Protein AF-A0A2G9S1J7-F1 (afdb_monomer)

pLDDT: mean 82.59, std 14.89, range [35.78, 96.38]

InterPro domains:
  IPR028422 GREB1 [PTHR15720] (2-274)
  IPR046927 GREB1-like, C-terminal domain [PF20267] (166-275)
  IPR049100 TET-Associated Glycosyltransferase [PF20691] (6-147)

Mean predicted aligned error: 9.75 Å

Organism: Aquarana catesbeiana (NCBI:txid8400)

Solvent-accessible surface area (backbone atoms only — not comparable to full-atom values): 16751 Å² total; per-residue (Å²): 142,82,87,75,88,71,59,71,92,77,54,80,55,65,46,82,48,64,48,89,46,60,75,47,36,31,38,54,48,81,94,77,84,91,90,78,95,76,78,87,84,78,65,52,61,43,83,47,55,69,67,60,54,50,55,58,57,68,68,37,84,69,51,87,70,35,31,33,35,24,39,38,74,63,57,80,64,56,80,78,45,72,68,95,46,64,58,44,80,46,87,53,57,70,35,35,41,36,20,56,75,75,38,70,87,57,72,76,64,89,81,52,86,67,64,50,63,56,48,40,44,50,52,37,40,24,65,60,43,44,41,39,24,35,49,38,33,28,38,42,66,59,90,68,93,74,58,72,95,73,60,75,71,80,39,68,67,76,91,79,75,98,64,98,61,85,84,55,58,76,71,47,54,78,63,94,84,54,94,66,77,60,53,62,59,60,69,63,56,27,46,33,55,26,28,44,72,42,33,56,76,71,36,56,65,10,42,80,23,85,65,20,20,28,37,22,40,56,32,82,75,57,41,45,93,51,48,28,73,42,70,38,61,56,53,93,75,41,49,60,74,88,61,82,93,47,39,24,36,25,41,39,63,49,91,50,61,91,60,69,41,73,77,61,57,68,76,58,49,66,47,88,90,45,49,76,80

Secondary structure (DSSP, 8-state):
---S---GGGS--EEEEE-TTEEEEEEE----S------S---SEEEE-HHHHHHHHHTSTTGGG-SEEEEEEP-GGGTTS--SSSEE-----SEEEEETTTTTT----TT--S-HHHHHHHHHHHTT--EEEEEEEEEEE---SSSGGG-----BSS-S----SPPPGGGS---TT-S---BSS-HHHHHHHHHHHHHHHH-GGGBT-TTSPEEEES------SSB-EEEE--STT--PPP-TT--EEEEEESS--TT--HHHHTTS-EEEEEEE-

Foldseek 3Di:
DCPPPDDPVNDQQKDKDADPQFDWKWFADDPDDDDDDDDDDDQSIDTDDPVVVVVVLVPDPPSLQAQKEAEAADDPVCSVDPDPDQKDFDQHPRIITGRCVLCVVQDFDPLDPPPSSVLSSQSCVQLVGTYMYGHRMHIYGDDDPADDPPPPDWDFPDDDDDDPDDDDLVLLDDDPPDPDPGTPDRNLVSVLSSLLPCVCVQQVVQFQDPQAAEEEESDDRNNHDGGHYAYDYLDPSTDGDDCPNHEYQEYDDDPHDPSPDPVVVVVHHYDPPHYYD

Radius of gyration: 22.44 Å; Cα contacts (8 Å, |Δi|>4): 420; cha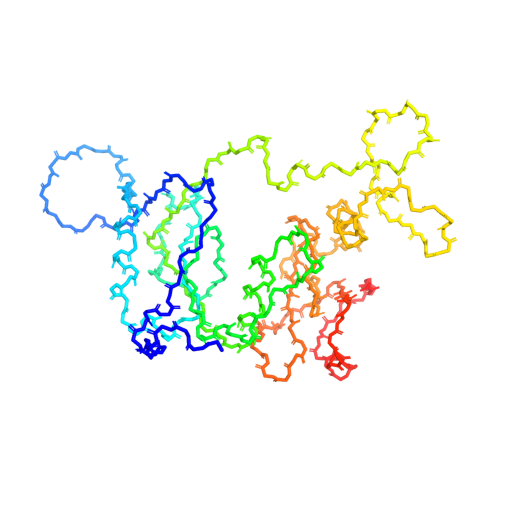ins: 1; bounding box: 65×56×59 Å

Nearest PDB structures (foldseek):
  6e4q-assembly3_C  TM=6.065E-01  e=1.666E-01  Drosophila melanogaster
  8v9q-assembly1_A  TM=6.169E-01  e=2.284E-01  Mus musculus
  6egs-assembly1_A  TM=5.632E-01  e=4.292E-01  Homo sapiens
  6nqt-assembly3_E-2  TM=5.603E-01  e=9.744E-01  Homo sapiens
  2z87-assembly3_B  TM=3.001E-01  e=4.029E-01  Escherichia coli

Structure (mmCIF, N/CA/C/O backbone):
data_AF-A0A2G9S1J7-F1
#
_entry.id   AF-A0A2G9S1J7-F1
#
loop_
_atom_site.group_PDB
_atom_site.id
_atom_site.type_symbol
_atom_site.label_atom_id
_atom_site.label_alt_id
_atom_site.label_comp_id
_atom_site.label_asym_id
_atom_site.label_entity_id
_atom_site.label_seq_id
_atom_site.pdbx_PDB_ins_code
_atom_site.Cartn_x
_atom_site.Cartn_y
_atom_site.Cartn_z
_atom_site.occupancy
_atom_site.B_iso_or_equiv
_atom_site.auth_seq_id
_atom_site.auth_comp_id
_atom_site.auth_asym_id
_atom_site.auth_atom_id
_atom_site.pdbx_PDB_model_num
ATOM 1 N N . MET A 1 1 ? 6.171 -22.870 22.277 1.00 40.09 1 MET A N 1
ATOM 2 C CA . MET A 1 1 ? 6.098 -21.487 22.793 1.00 40.09 1 MET A CA 1
ATOM 3 C C . MET A 1 1 ? 4.674 -21.239 23.296 1.00 40.09 1 MET A C 1
ATOM 5 O O . MET A 1 1 ? 3.904 -20.510 22.689 1.00 40.09 1 MET A O 1
ATOM 9 N N . GLU A 1 2 ? 4.314 -21.935 24.375 1.00 41.69 2 GLU A N 1
ATOM 10 C CA . GLU A 1 2 ? 3.124 -21.704 25.205 1.00 41.69 2 GLU A CA 1
ATOM 11 C C . GLU A 1 2 ? 3.676 -21.423 26.605 1.00 41.69 2 GLU A C 1
ATOM 13 O O . GLU A 1 2 ? 3.764 -22.323 27.428 1.00 41.69 2 GLU A O 1
ATOM 18 N N . GLU A 1 3 ? 4.189 -20.216 26.842 1.00 49.25 3 GLU A N 1
ATOM 19 C CA . GLU A 1 3 ? 4.976 -19.945 28.058 1.00 49.25 3 GLU A CA 1
ATOM 20 C C . GLU A 1 3 ? 4.274 -19.073 29.105 1.00 49.25 3 GLU A C 1
ATOM 22 O O . GLU A 1 3 ? 4.908 -18.640 30.056 1.00 49.25 3 GLU A O 1
ATOM 27 N N . MET A 1 4 ? 2.956 -18.855 29.012 1.00 51.28 4 MET A N 1
ATOM 28 C CA . MET A 1 4 ? 2.231 -18.090 30.048 1.00 51.28 4 MET A CA 1
ATOM 29 C C . MET A 1 4 ? 0.850 -18.628 30.452 1.00 51.28 4 MET A C 1
ATOM 31 O O . MET A 1 4 ? 0.159 -17.970 31.220 1.00 51.28 4 MET A O 1
ATOM 35 N N . GLY A 1 5 ? 0.396 -19.793 29.975 1.00 55.59 5 GLY A N 1
ATOM 36 C CA . GLY A 1 5 ? -0.911 -20.351 30.382 1.00 55.59 5 GLY A CA 1
ATOM 37 C C . GLY A 1 5 ? -2.144 -19.496 30.016 1.00 55.59 5 GLY A C 1
ATOM 38 O O . GLY A 1 5 ? -3.275 -19.881 30.307 1.00 55.59 5 GLY A O 1
ATOM 39 N N . ILE A 1 6 ? -1.951 -18.356 29.346 1.00 56.88 6 ILE A N 1
ATOM 40 C CA . ILE A 1 6 ? -3.017 -17.515 28.808 1.00 56.88 6 ILE A CA 1
ATOM 41 C C . ILE A 1 6 ? -3.458 -18.136 27.484 1.00 56.88 6 ILE A C 1
ATOM 43 O O . ILE A 1 6 ? -2.700 -18.166 26.512 1.00 56.88 6 ILE A O 1
ATOM 47 N N . LYS A 1 7 ? -4.699 -18.629 27.424 1.00 57.59 7 LYS A N 1
ATOM 48 C CA . LYS A 1 7 ? -5.295 -19.054 26.153 1.00 57.59 7 LYS A CA 1
ATOM 49 C C . LYS A 1 7 ? -5.355 -17.836 25.226 1.00 57.59 7 LYS A C 1
ATOM 51 O O . LYS A 1 7 ? -5.891 -16.808 25.628 1.00 57.59 7 LYS A O 1
ATOM 56 N N . ARG A 1 8 ? -4.855 -17.944 23.987 1.00 57.09 8 ARG A N 1
ATOM 57 C CA . ARG A 1 8 ? -4.833 -16.833 23.002 1.00 57.09 8 ARG A CA 1
ATOM 58 C C . ARG A 1 8 ? -6.184 -16.125 22.845 1.00 57.09 8 ARG A C 1
ATOM 60 O O . ARG A 1 8 ? -6.226 -14.910 22.754 1.00 57.09 8 ARG A O 1
ATOM 67 N N . GLN A 1 9 ? -7.278 -16.875 22.948 1.00 59.12 9 GLN A N 1
ATOM 68 C CA . GLN A 1 9 ? -8.657 -16.370 22.932 1.00 59.12 9 GLN A CA 1
ATOM 69 C C . GLN A 1 9 ? -9.030 -15.394 24.073 1.00 59.12 9 GLN A C 1
ATOM 71 O O . GLN A 1 9 ? -10.126 -14.844 24.061 1.00 59.12 9 GLN A O 1
ATOM 76 N N . CYS A 1 10 ? -8.165 -15.201 25.073 1.00 65.38 10 CYS A N 1
ATOM 77 C CA . CYS A 1 10 ? -8.364 -14.261 26.180 1.00 65.38 10 CYS A CA 1
ATOM 78 C C . CYS A 1 10 ? -7.611 -12.933 25.991 1.00 65.38 10 CYS A C 1
ATOM 80 O O . CYS A 1 10 ? -7.799 -12.024 26.796 1.00 65.38 10 CYS A O 1
ATOM 82 N N . VAL A 1 11 ? -6.760 -12.814 24.967 1.00 79.25 11 VAL A N 1
ATOM 83 C CA . VAL A 1 11 ? -6.015 -11.585 24.662 1.00 79.25 11 VAL A CA 1
ATOM 84 C C . VAL A 1 11 ? -6.709 -10.870 23.512 1.00 79.25 11 VAL A C 1
ATOM 86 O O . VAL A 1 11 ? -7.061 -11.482 22.508 1.00 79.25 11 VAL A O 1
ATOM 89 N N . TRP A 1 12 ? -6.924 -9.566 23.661 1.00 86.38 12 TRP A N 1
ATOM 90 C CA . TRP A 1 12 ? -7.496 -8.754 22.595 1.00 86.38 12 TRP A CA 1
ATOM 91 C C . TRP A 1 12 ? -6.521 -8.711 21.400 1.00 86.38 12 TRP A C 1
ATOM 93 O O . TRP A 1 12 ? -5.367 -8.330 21.595 1.00 86.38 12 TRP A O 1
ATOM 103 N N . PRO A 1 13 ? -6.932 -9.101 20.176 1.00 91.00 13 PRO A N 1
ATOM 104 C CA . PRO A 1 13 ? -5.999 -9.355 19.073 1.00 91.00 13 PRO A CA 1
ATOM 105 C C . PRO A 1 13 ? -5.583 -8.087 18.315 1.00 91.00 13 PRO A C 1
ATOM 107 O O . PRO A 1 13 ? -5.005 -8.168 17.232 1.00 91.00 13 PRO A O 1
ATOM 110 N N . LEU A 1 14 ? -5.924 -6.908 18.835 1.00 94.12 14 LEU A N 1
ATOM 111 C CA . LEU A 1 14 ? -5.678 -5.635 18.174 1.00 94.12 14 LEU A CA 1
ATOM 112 C C . LEU A 1 14 ? -4.455 -4.953 18.777 1.00 94.12 14 LEU A C 1
ATOM 114 O O . LEU A 1 14 ? -4.398 -4.701 19.979 1.00 94.12 14 LEU A O 1
ATOM 118 N N . ILE A 1 15 ? -3.501 -4.613 17.917 1.00 94.75 15 ILE A N 1
ATOM 119 C CA . ILE A 1 15 ? -2.349 -3.781 18.263 1.00 94.75 15 ILE A CA 1
ATOM 120 C C . ILE A 1 15 ? -2.444 -2.450 17.529 1.00 94.75 15 ILE A C 1
ATOM 122 O O . ILE A 1 15 ? -2.940 -2.388 16.406 1.00 94.75 15 ILE A O 1
ATOM 126 N N . VAL A 1 16 ? -1.969 -1.377 18.155 1.00 94.44 16 VAL A N 1
ATOM 127 C CA . VAL A 1 16 ? -1.898 -0.057 17.520 1.00 94.44 16 VAL A CA 1
ATOM 128 C C . VAL A 1 16 ? -0.466 0.185 17.072 1.00 94.44 16 VAL A C 1
ATOM 130 O O . VAL A 1 16 ? 0.456 0.166 17.882 1.00 94.44 16 VAL A O 1
ATOM 133 N N . ILE A 1 17 ? -0.303 0.422 15.777 1.00 93.25 17 ILE A N 1
ATOM 134 C CA . ILE A 1 17 ? 0.941 0.799 15.120 1.00 93.25 17 ILE A CA 1
ATOM 135 C C . ILE A 1 17 ? 0.762 2.234 14.639 1.00 93.25 17 ILE A C 1
ATOM 137 O O . ILE A 1 17 ? -0.228 2.567 13.984 1.00 93.25 17 ILE A O 1
ATOM 141 N N . MET A 1 18 ? 1.701 3.100 14.994 1.00 91.88 18 MET A N 1
ATOM 142 C CA . MET A 1 18 ? 1.622 4.515 14.676 1.00 91.88 18 MET A CA 1
ATOM 143 C C . MET A 1 18 ? 3.011 5.071 14.404 1.00 91.88 18 MET A C 1
ATOM 145 O O . MET A 1 18 ? 3.962 4.745 15.111 1.00 91.88 18 MET A O 1
ATOM 149 N N . ASP A 1 19 ? 3.097 5.931 13.399 1.00 88.81 19 ASP A N 1
ATOM 150 C CA . ASP A 1 19 ? 4.296 6.695 13.089 1.00 88.81 19 ASP A CA 1
ATOM 151 C C . ASP A 1 19 ? 4.587 7.710 14.209 1.00 88.81 19 ASP A C 1
ATOM 153 O O . ASP A 1 19 ? 3.695 8.399 14.714 1.00 88.81 19 ASP A O 1
ATOM 157 N N . ASP A 1 20 ? 5.850 7.811 14.609 1.00 87.81 20 ASP A N 1
ATOM 158 C CA . ASP A 1 20 ? 6.310 8.655 15.715 1.00 87.81 20 ASP A CA 1
ATOM 159 C C . ASP A 1 20 ? 6.118 10.157 15.458 1.00 87.81 20 ASP A C 1
ATOM 161 O O . ASP A 1 20 ? 6.081 10.964 16.391 1.00 87.81 20 ASP A O 1
ATOM 165 N N . SER A 1 21 ? 5.939 10.553 14.199 1.00 89.50 21 SER A N 1
ATOM 166 C CA . SER A 1 21 ? 5.651 11.932 13.827 1.00 89.50 21 SER A CA 1
ATOM 167 C C . SER A 1 21 ? 4.166 12.295 13.912 1.00 89.50 21 SER A C 1
ATOM 169 O O . SER A 1 21 ? 3.830 13.461 13.700 1.00 89.50 21 SER A O 1
ATOM 171 N N . CYS A 1 22 ? 3.259 11.367 14.235 1.00 92.44 22 CYS A N 1
ATOM 172 C CA . CYS A 1 22 ? 1.854 11.678 14.518 1.00 92.44 22 CYS A CA 1
ATOM 173 C C . CYS A 1 22 ? 1.722 12.487 15.822 1.00 92.44 22 CYS A C 1
ATOM 175 O O . CYS A 1 22 ? 2.046 11.999 16.900 1.00 92.44 22 CYS A O 1
ATOM 177 N N . VAL A 1 23 ? 1.220 13.725 15.734 1.00 93.56 23 VAL A N 1
ATOM 178 C CA . VAL A 1 23 ? 1.245 14.681 16.865 1.00 93.56 23 VAL A CA 1
ATOM 179 C C . VAL A 1 23 ? -0.107 15.273 17.254 1.00 93.56 23 VAL A C 1
ATOM 181 O O . VAL A 1 23 ? -0.239 15.786 18.362 1.00 93.56 23 VAL A O 1
ATOM 184 N N . LEU A 1 24 ? -1.107 15.245 16.372 1.00 94.62 24 LEU A N 1
ATOM 185 C CA . LEU A 1 24 ? -2.412 15.856 16.638 1.00 94.62 24 LEU A CA 1
ATOM 186 C C . LEU A 1 24 ? -3.531 15.032 16.012 1.00 94.62 24 LEU A C 1
ATOM 188 O O . LEU A 1 24 ? -3.387 14.555 14.887 1.00 94.62 24 LEU A O 1
ATOM 192 N N . TRP A 1 25 ? -4.660 14.928 16.709 1.00 95.62 25 TRP A N 1
ATOM 193 C CA . TRP A 1 25 ? -5.864 14.261 16.231 1.00 95.62 25 TRP A CA 1
ATOM 194 C C . TRP A 1 25 ? -7.029 15.230 16.248 1.00 95.62 25 TRP A C 1
ATOM 196 O O . TRP A 1 25 ? -7.191 16.022 17.171 1.00 95.62 25 TRP A O 1
ATOM 206 N N . ASN A 1 26 ? -7.858 15.129 15.223 1.00 93.88 26 ASN A N 1
ATOM 207 C CA . ASN A 1 26 ? -9.037 15.948 15.044 1.00 93.88 26 ASN A CA 1
ATOM 208 C C . ASN A 1 26 ? -10.254 15.062 14.849 1.00 93.88 26 ASN A C 1
ATOM 210 O O . ASN A 1 26 ? -10.165 14.054 14.148 1.00 93.88 26 ASN A O 1
ATOM 214 N N . VAL A 1 27 ? -11.386 15.477 15.403 1.00 92.12 27 VAL A N 1
ATOM 215 C CA . VAL A 1 27 ? -12.705 14.963 15.044 1.00 92.12 27 VAL A CA 1
ATOM 216 C C . VAL A 1 27 ? -13.415 15.973 14.148 1.00 92.12 27 VAL A C 1
ATOM 218 O O . VAL A 1 27 ? -13.378 17.176 14.397 1.00 92.12 27 VAL A O 1
ATOM 221 N N . HIS A 1 28 ? -14.057 15.472 13.103 1.00 88.25 28 HIS A N 1
ATOM 222 C CA . HIS A 1 28 ? -14.852 16.222 12.141 1.00 88.25 28 HIS A CA 1
ATOM 223 C C . HIS A 1 28 ? -16.321 15.960 12.458 1.00 88.25 28 HIS A C 1
ATOM 225 O O . HIS A 1 28 ? -16.792 14.828 12.334 1.00 88.25 28 HIS A O 1
ATOM 231 N N . GLY A 1 29 ? -17.043 16.986 12.892 1.00 73.75 29 GLY A N 1
ATOM 232 C CA . GLY A 1 29 ? -18.456 16.902 13.242 1.00 73.75 29 GLY A CA 1
ATOM 233 C C . GLY A 1 29 ? -19.278 17.958 12.517 1.00 73.75 29 GLY A C 1
ATOM 234 O O . GLY A 1 29 ? -18.808 19.063 12.254 1.00 73.75 29 GLY A O 1
ATOM 235 N N . LYS A 1 30 ? -20.544 17.638 12.236 1.00 57.81 30 LYS A N 1
ATOM 236 C CA . LYS A 1 30 ? -21.547 18.683 12.020 1.00 57.81 30 LYS A CA 1
ATOM 237 C C . LYS A 1 30 ? -21.869 19.289 13.382 1.00 57.81 30 LYS A C 1
ATOM 239 O O . LYS A 1 30 ? -22.073 18.550 14.343 1.00 57.81 30 LYS A O 1
ATOM 244 N N . ALA A 1 31 ? -21.903 20.615 13.469 1.00 46.62 31 ALA A N 1
ATOM 245 C CA . ALA A 1 31 ? -22.478 21.299 14.616 1.00 46.62 31 ALA A CA 1
ATOM 246 C C . ALA A 1 31 ? -23.982 20.983 14.655 1.00 46.62 31 ALA A C 1
ATOM 248 O O . ALA A 1 31 ? -24.782 21.660 14.021 1.00 46.62 31 ALA A O 1
ATOM 249 N N . THR A 1 32 ? -24.356 19.904 15.332 1.00 40.78 32 THR A N 1
ATOM 250 C CA . THR A 1 32 ? -25.750 19.592 15.647 1.00 40.78 32 THR A CA 1
ATOM 251 C C . THR A 1 32 ? -25.865 19.393 17.152 1.00 40.78 32 THR A C 1
ATOM 253 O O . THR A 1 32 ? -25.449 18.370 17.689 1.00 40.78 32 THR A O 1
ATOM 256 N N . ASP A 1 33 ? -26.423 20.450 17.744 1.00 39.97 33 ASP A N 1
ATOM 257 C CA . ASP A 1 33 ? -27.154 20.595 19.002 1.00 39.97 33 ASP A CA 1
ATOM 258 C C . ASP A 1 33 ? -26.452 20.907 20.342 1.00 39.97 33 ASP A C 1
ATOM 260 O O . ASP A 1 33 ? -25.920 20.053 21.042 1.00 39.97 33 ASP A O 1
ATOM 264 N N . GLN A 1 34 ? -26.633 22.196 20.691 1.00 45.28 34 GLN A N 1
ATOM 265 C CA . GLN A 1 34 ? -27.078 22.763 21.973 1.00 45.28 34 GLN A CA 1
ATOM 266 C C . GLN A 1 34 ? -26.082 22.819 23.142 1.00 45.28 34 GLN A C 1
ATOM 268 O O . GLN A 1 34 ? -26.039 21.915 23.963 1.00 45.28 34 GLN A O 1
ATOM 273 N N . SER A 1 35 ? -25.376 23.962 23.257 1.00 38.12 35 SER A N 1
ATOM 274 C CA . SER A 1 35 ? -25.341 24.837 24.459 1.00 38.12 35 SER A CA 1
ATOM 275 C C . SER A 1 35 ? -24.080 25.727 24.561 1.00 38.12 35 SER A C 1
ATOM 277 O O . SER A 1 35 ? -23.403 25.733 25.589 1.00 38.12 35 SER A O 1
ATOM 279 N N . SER A 1 36 ? -23.737 26.517 23.539 1.00 36.25 36 SER A N 1
ATOM 280 C CA . SER A 1 36 ? -22.810 27.646 23.742 1.00 36.25 36 SER A CA 1
ATOM 281 C C . SER A 1 36 ? -22.993 28.742 22.684 1.00 36.25 36 SER A C 1
ATOM 283 O O . SER A 1 36 ? -23.024 28.430 21.493 1.00 36.25 36 SER A O 1
ATOM 285 N N . PRO A 1 37 ? -23.109 30.027 23.075 1.00 41.44 37 PRO A N 1
ATOM 286 C CA . PRO A 1 37 ? -23.135 31.132 22.131 1.00 41.44 37 PRO A CA 1
ATOM 287 C C . PRO A 1 37 ? -21.707 31.649 21.941 1.00 41.44 37 PRO A C 1
ATOM 289 O O . PRO A 1 37 ? -21.239 32.438 22.752 1.00 41.44 37 PRO A O 1
ATOM 292 N N . PHE A 1 38 ? -20.999 31.217 20.896 1.00 37.59 38 PHE A N 1
ATOM 293 C CA . PHE A 1 38 ? -19.759 31.887 20.489 1.00 37.59 38 PHE A CA 1
ATOM 294 C C . PHE A 1 38 ? -19.634 31.982 18.962 1.00 37.59 38 PHE A C 1
ATOM 296 O O . PHE A 1 38 ? -19.600 30.987 18.248 1.00 37.59 38 PHE A O 1
ATOM 303 N N . THR A 1 39 ? -19.660 33.244 18.532 1.00 35.78 39 THR A N 1
ATOM 304 C CA . THR A 1 39 ? -19.044 33.915 17.376 1.00 35.78 39 THR A CA 1
ATOM 305 C C . THR A 1 39 ? -18.366 33.081 16.279 1.00 35.78 39 THR A C 1
ATOM 307 O O . THR A 1 39 ? -17.432 32.333 16.534 1.00 35.78 39 THR A O 1
ATOM 310 N N . GLU A 1 40 ? -18.837 33.346 15.056 1.00 43.25 40 GLU A N 1
ATOM 311 C CA . GLU A 1 40 ? -18.246 33.247 13.710 1.00 43.25 40 GLU A CA 1
ATOM 312 C C . GLU A 1 40 ? -16.882 32.543 13.514 1.00 43.25 40 GLU A C 1
ATOM 314 O O . GLU A 1 40 ? -15.886 32.865 14.150 1.00 43.25 40 GLU A O 1
ATOM 319 N N . THR A 1 41 ? -16.838 31.680 12.482 1.00 42.78 41 THR A N 1
ATOM 320 C CA . THR A 1 41 ? -15.684 30.975 11.861 1.00 42.78 41 THR A CA 1
ATOM 321 C C . THR A 1 41 ? -15.173 29.662 12.465 1.00 42.78 41 THR A C 1
ATOM 323 O O . THR A 1 41 ? -14.072 29.233 12.130 1.00 42.78 41 THR A O 1
ATOM 326 N N . ASP A 1 42 ? -15.968 28.933 13.251 1.00 49.06 42 ASP A N 1
ATOM 327 C CA . ASP A 1 42 ? -15.503 27.636 13.760 1.00 49.06 42 ASP A CA 1
ATOM 328 C C . ASP A 1 42 ? -15.686 26.524 12.709 1.00 49.06 42 ASP A C 1
ATOM 330 O O . ASP A 1 42 ? -16.779 25.991 12.489 1.00 49.06 42 ASP A O 1
ATOM 334 N N . SER A 1 43 ? -14.605 26.191 11.996 1.00 58.53 43 SER A N 1
ATOM 335 C CA . SER A 1 43 ? -14.512 24.943 11.234 1.00 58.53 43 SER A CA 1
ATOM 336 C C . SER A 1 43 ? -14.990 23.796 12.128 1.00 58.53 43 SER A C 1
ATOM 338 O O . SER A 1 43 ? -14.546 23.718 13.267 1.00 58.53 43 SER A O 1
ATOM 340 N N . GLY A 1 44 ? -15.867 22.899 11.658 1.00 73.94 44 GLY A N 1
ATOM 341 C CA . GLY A 1 44 ? -16.398 21.764 12.447 1.00 73.94 44 GLY A CA 1
ATOM 342 C C . GLY A 1 44 ? -15.361 20.685 12.806 1.00 73.94 44 GLY A C 1
ATOM 343 O O . GLY A 1 44 ? -15.679 19.499 12.863 1.00 73.94 44 GLY A O 1
ATOM 344 N N . ILE A 1 45 ? -14.111 21.092 12.997 1.00 84.50 45 ILE A N 1
ATOM 345 C CA . ILE A 1 45 ? -12.921 20.314 13.282 1.00 84.50 45 ILE A CA 1
ATOM 346 C C . ILE A 1 45 ? -12.515 20.656 14.710 1.00 84.50 45 ILE A C 1
ATOM 348 O O . ILE A 1 45 ? -12.188 21.800 15.011 1.00 84.50 45 ILE A O 1
ATOM 352 N N . LYS A 1 46 ? -12.529 19.663 15.596 1.00 90.31 46 LYS A N 1
ATOM 353 C CA . LYS A 1 46 ? -12.125 19.833 16.995 1.00 90.31 46 LYS A CA 1
ATOM 354 C C . LYS A 1 46 ? -10.910 18.973 17.297 1.00 90.31 46 LYS A C 1
ATOM 356 O O . LYS A 1 46 ? -10.915 17.779 16.997 1.00 90.31 46 LYS A O 1
ATOM 361 N N . ASN A 1 47 ? -9.908 19.561 17.943 1.00 93.88 47 ASN A N 1
ATOM 362 C CA . ASN A 1 47 ? -8.767 18.816 18.466 1.00 93.88 47 ASN A CA 1
ATOM 363 C C . ASN A 1 47 ? -9.245 17.827 19.542 1.00 93.88 47 ASN A C 1
ATOM 365 O O . ASN A 1 47 ? -9.993 18.198 20.447 1.00 93.88 47 ASN A O 1
ATOM 369 N N . VAL A 1 48 ? -8.795 16.577 19.462 1.00 95.56 48 VAL A N 1
ATOM 370 C CA . VAL A 1 48 ? -9.108 15.505 20.418 1.00 95.56 48 VAL A CA 1
ATOM 371 C C . VAL A 1 48 ? -7.840 14.761 20.822 1.00 95.56 48 VAL A C 1
ATOM 373 O O . VAL A 1 48 ? -6.824 14.796 20.130 1.00 95.56 48 VAL A O 1
ATOM 376 N N . SER A 1 49 ? -7.886 14.070 21.960 1.00 96.19 49 SER A N 1
ATOM 377 C CA . SER A 1 49 ? -6.771 13.231 22.400 1.00 96.19 49 SER A CA 1
ATOM 378 C C . SER A 1 49 ? -6.732 11.906 21.636 1.00 96.19 49 SER A C 1
ATOM 380 O O . SER A 1 49 ? -7.768 11.384 21.221 1.00 96.19 49 SER A O 1
ATOM 382 N N . LEU A 1 50 ? -5.545 11.299 21.535 1.00 95.56 50 LEU A N 1
ATOM 383 C CA . LEU A 1 50 ? -5.402 9.933 21.024 1.00 95.56 50 LEU A CA 1
ATOM 384 C C . LEU A 1 50 ? -6.272 8.937 21.812 1.00 95.56 50 LEU A C 1
ATOM 386 O O . LEU A 1 50 ? -6.899 8.062 21.223 1.00 95.56 50 LEU A O 1
ATOM 390 N N . LYS A 1 51 ? -6.380 9.112 23.137 1.00 96.38 51 LYS A N 1
ATOM 391 C CA . LYS A 1 51 ? -7.262 8.297 23.986 1.00 96.38 51 LYS A CA 1
ATOM 392 C C . LYS A 1 51 ? -8.710 8.328 23.491 1.00 96.38 51 LYS A C 1
ATOM 394 O O . LYS A 1 51 ? -9.326 7.275 23.385 1.00 96.38 51 LYS A O 1
ATOM 399 N N . TYR A 1 52 ? -9.234 9.510 23.167 1.00 95.81 52 TYR A N 1
ATOM 400 C CA . TYR A 1 52 ? -10.599 9.655 22.659 1.00 95.81 52 TYR A CA 1
ATOM 401 C C . TYR A 1 52 ? -10.795 8.910 21.331 1.00 95.81 52 TYR A C 1
ATOM 403 O O . TYR A 1 52 ? -11.789 8.206 21.156 1.00 95.81 52 TYR A O 1
ATOM 411 N N . VAL A 1 53 ? -9.824 9.013 20.418 1.00 95.62 53 VAL A N 1
ATOM 412 C CA . VAL A 1 53 ? -9.843 8.287 19.137 1.00 95.62 53 VAL A CA 1
ATOM 413 C C . VAL A 1 53 ? -9.852 6.774 19.367 1.00 95.62 53 VAL A C 1
ATOM 415 O O . VAL A 1 53 ? -10.698 6.079 18.808 1.00 95.62 53 VAL A O 1
ATOM 418 N N . LEU A 1 54 ? -8.959 6.267 20.221 1.00 95.75 54 LEU A N 1
ATOM 419 C CA . LEU A 1 54 ? -8.853 4.837 20.519 1.00 95.75 54 LEU A CA 1
ATOM 420 C C . LEU A 1 54 ? -10.122 4.284 21.168 1.00 95.75 54 LEU A C 1
ATOM 422 O O . LEU A 1 54 ? -10.608 3.251 20.726 1.00 95.75 54 LEU A O 1
ATOM 426 N N . GLN A 1 55 ? -10.701 4.998 22.137 1.00 95.12 55 GLN A N 1
ATOM 427 C CA . GLN A 1 55 ? -11.966 4.604 22.768 1.00 95.12 55 GLN A CA 1
ATOM 428 C C . GLN A 1 55 ? -13.113 4.539 21.754 1.00 95.12 55 GLN A C 1
ATOM 430 O O . GLN A 1 55 ? -13.939 3.630 21.804 1.00 95.12 55 GLN A O 1
ATOM 435 N N . HIS A 1 56 ? -13.162 5.482 20.809 1.00 93.38 56 HIS A N 1
ATOM 436 C CA . HIS A 1 56 ? -14.178 5.469 19.760 1.00 93.38 56 HIS A CA 1
ATOM 437 C C . HIS A 1 56 ? -13.986 4.301 18.787 1.00 93.38 56 HIS A C 1
ATOM 439 O O . HIS A 1 56 ? -14.957 3.666 18.381 1.00 93.38 56 HIS A O 1
ATOM 445 N N . MET A 1 57 ? -12.741 4.002 18.413 1.00 94.06 57 MET A N 1
ATOM 446 C CA . MET A 1 57 ? -12.439 2.855 17.562 1.00 94.06 57 MET A CA 1
ATOM 447 C C . MET A 1 57 ? -12.767 1.542 18.271 1.00 94.06 57 MET A C 1
ATOM 449 O O . MET A 1 57 ? -13.462 0.722 17.684 1.00 94.06 57 MET A O 1
ATOM 453 N N . GLU A 1 58 ? -12.352 1.375 19.527 1.00 92.75 58 GLU A N 1
ATOM 454 C CA . GLU A 1 58 ? -12.629 0.200 20.366 1.00 92.75 58 GLU A CA 1
ATOM 455 C C . GLU A 1 58 ? -14.133 -0.071 20.519 1.00 92.75 58 GLU A C 1
ATOM 457 O O . GLU A 1 58 ? -14.563 -1.220 20.448 1.00 92.75 58 GLU A O 1
ATOM 462 N N . ALA A 1 59 ? -14.949 0.981 20.626 1.00 91.94 59 ALA A N 1
ATOM 463 C CA . ALA A 1 59 ? -16.407 0.877 20.695 1.00 91.94 59 ALA A CA 1
ATOM 464 C C . ALA A 1 59 ? -17.073 0.404 19.383 1.00 91.94 59 ALA A C 1
ATOM 466 O O . ALA A 1 59 ? -18.295 0.244 19.331 1.00 91.94 59 ALA A O 1
ATOM 467 N N . THR A 1 60 ? -16.306 0.176 18.311 1.00 90.69 60 THR A N 1
ATOM 468 C CA . THR A 1 60 ? -16.839 -0.292 17.027 1.00 90.69 60 THR A CA 1
ATOM 469 C C . THR A 1 60 ? -17.404 -1.708 17.161 1.00 90.69 60 THR A C 1
ATOM 471 O O . THR A 1 60 ? -16.684 -2.636 17.544 1.00 90.69 60 THR A O 1
ATOM 474 N N . PRO A 1 61 ? -18.675 -1.940 16.788 1.00 89.75 61 PRO A N 1
ATOM 475 C CA . PRO A 1 61 ? -19.253 -3.274 16.831 1.00 89.75 61 PRO A CA 1
ATOM 476 C C . PRO A 1 61 ? -18.456 -4.258 15.973 1.00 89.75 61 PRO A C 1
ATOM 478 O O . PRO A 1 61 ? -18.153 -3.977 14.812 1.00 89.75 61 PRO A O 1
ATOM 481 N N . LYS A 1 62 ? -18.168 -5.442 16.528 1.00 90.88 62 LYS A N 1
ATOM 482 C CA . LYS A 1 62 ? -17.424 -6.512 15.839 1.00 90.88 62 LYS A CA 1
ATOM 483 C C . LYS A 1 62 ? -16.059 -6.040 15.315 1.00 90.88 62 LYS A C 1
ATOM 485 O O 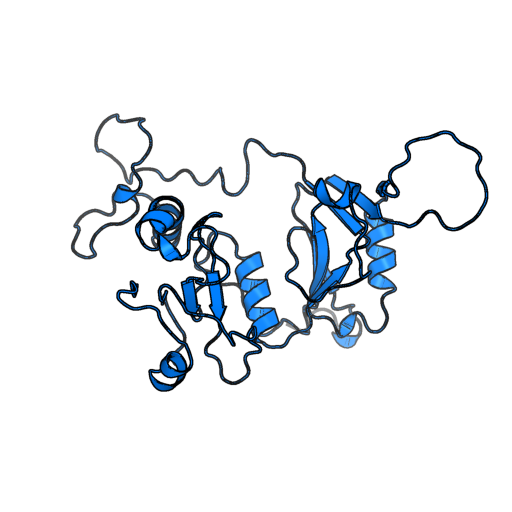. LYS A 1 62 ? -15.644 -6.443 14.232 1.00 90.88 62 LYS A O 1
ATOM 490 N N . ILE A 1 63 ? -15.360 -5.196 16.077 1.00 92.44 63 ILE A N 1
ATOM 491 C CA . ILE A 1 63 ? -14.036 -4.671 15.715 1.00 92.44 63 ILE A CA 1
ATOM 492 C C . ILE A 1 63 ? -13.035 -5.777 15.333 1.00 92.44 63 ILE A C 1
ATOM 494 O O . ILE A 1 63 ? -12.257 -5.612 14.401 1.00 92.44 63 ILE A O 1
ATOM 498 N N . THR A 1 64 ? -13.131 -6.947 15.969 1.00 93.12 64 THR A N 1
ATOM 499 C CA . THR A 1 64 ? -12.300 -8.132 15.703 1.00 93.12 64 THR A CA 1
ATOM 500 C C . THR A 1 64 ? -12.561 -8.798 14.351 1.00 93.12 64 THR A C 1
ATOM 502 O O . THR A 1 64 ? -11.788 -9.660 13.948 1.00 93.12 64 THR A O 1
ATOM 505 N N . ASN A 1 65 ? -13.610 -8.407 13.623 1.00 94.38 65 ASN A N 1
ATOM 506 C CA . ASN A 1 65 ? -13.830 -8.854 12.248 1.00 94.38 65 ASN A CA 1
ATOM 507 C C . ASN A 1 65 ? -13.066 -8.001 11.235 1.00 94.38 65 ASN A C 1
ATOM 509 O O . ASN A 1 65 ? -12.996 -8.392 10.076 1.00 94.38 65 ASN A O 1
ATOM 513 N N . TYR A 1 66 ? -12.534 -6.843 11.634 1.00 95.25 66 TYR A N 1
ATOM 514 C CA . TYR A 1 66 ? -11.709 -6.006 10.775 1.00 95.25 66 TYR A CA 1
ATOM 515 C C . TYR A 1 66 ? -10.251 -6.423 10.913 1.00 95.25 66 TYR A C 1
ATOM 517 O 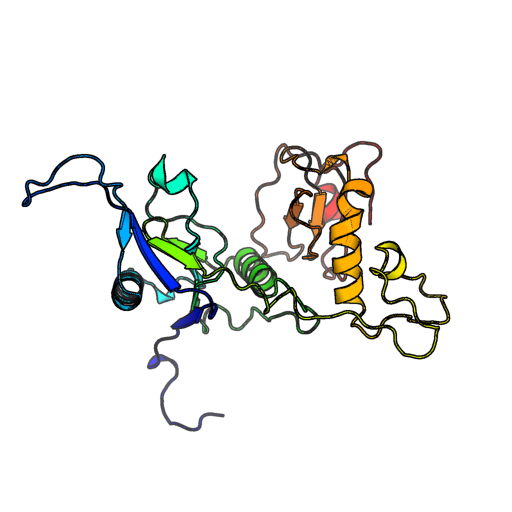O . TYR A 1 66 ? -9.750 -6.590 12.024 1.00 95.25 66 TYR A O 1
ATOM 525 N N . ALA A 1 67 ? -9.572 -6.596 9.782 1.00 95.81 67 ALA A N 1
ATOM 526 C CA . ALA A 1 67 ? -8.154 -6.920 9.778 1.00 95.81 67 ALA A CA 1
ATOM 527 C C . ALA A 1 67 ? -7.305 -5.683 10.066 1.00 95.81 67 ALA A C 1
ATOM 529 O O . ALA A 1 67 ? -6.295 -5.763 10.757 1.00 95.81 67 ALA A O 1
ATOM 530 N N . MET A 1 68 ? -7.726 -4.532 9.539 1.00 95.62 68 MET A N 1
ATOM 531 C CA . MET A 1 68 ? -7.029 -3.264 9.712 1.00 95.62 68 MET A CA 1
ATOM 532 C C . MET A 1 68 ? -8.034 -2.126 9.841 1.00 95.62 68 MET A C 1
ATOM 534 O O . MET A 1 68 ? -8.978 -2.008 9.054 1.00 95.62 68 MET A O 1
ATOM 538 N N . LEU A 1 69 ? -7.804 -1.265 10.822 1.00 96.06 69 LEU A N 1
ATOM 539 C CA . LEU A 1 69 ? -8.572 -0.051 11.057 1.00 96.06 69 LEU A CA 1
ATOM 540 C C . LEU A 1 69 ? -7.614 1.134 11.100 1.00 96.06 69 LEU A C 1
ATOM 542 O O . LEU A 1 69 ? -6.482 1.007 11.551 1.00 96.06 69 LEU A O 1
ATOM 546 N N . GLY A 1 70 ? -8.058 2.303 10.668 1.00 95.62 70 GLY A N 1
ATOM 547 C CA . GLY A 1 70 ? -7.232 3.502 10.741 1.00 95.62 70 GLY A CA 1
ATOM 548 C C . GLY A 1 70 ? -8.036 4.768 10.540 1.00 95.62 70 GLY A C 1
ATOM 549 O O . GLY A 1 70 ? -9.257 4.738 10.383 1.00 95.62 70 GLY A O 1
ATOM 550 N N . ILE A 1 71 ? -7.346 5.897 10.526 1.00 94.75 71 ILE A N 1
ATOM 551 C CA . ILE A 1 71 ? -7.952 7.218 10.347 1.00 94.75 71 ILE A CA 1
ATOM 552 C C . ILE A 1 71 ? -7.292 7.923 9.165 1.00 94.75 71 ILE A C 1
ATOM 554 O O . ILE A 1 71 ? -6.215 7.536 8.714 1.00 94.75 71 ILE A O 1
ATOM 558 N N . GLN A 1 72 ? -7.944 8.936 8.605 1.00 91.19 72 GLN A N 1
ATOM 559 C CA . GLN A 1 72 ? -7.358 9.668 7.482 1.00 91.19 72 GLN A CA 1
ATOM 560 C C . GLN A 1 72 ? -6.258 10.637 7.930 1.00 91.19 72 GLN A C 1
ATOM 562 O O . GLN A 1 72 ? -6.277 11.185 9.030 1.00 91.19 72 GLN A O 1
ATOM 567 N N . LYS A 1 73 ? -5.315 10.920 7.034 1.00 91.19 73 LYS A N 1
ATOM 568 C CA . LYS A 1 73 ? -4.394 12.042 7.204 1.00 91.19 73 LYS A CA 1
ATOM 569 C C . LYS A 1 73 ? -5.128 13.357 6.949 1.00 91.19 73 LYS A C 1
ATOM 571 O O . LYS A 1 73 ? -5.903 13.469 5.994 1.00 91.19 73 LYS A O 1
ATOM 576 N N . TRP A 1 74 ? -4.868 14.355 7.786 1.00 89.56 74 TRP A N 1
ATOM 577 C CA . TRP A 1 74 ? -5.411 15.693 7.604 1.00 89.56 74 TRP A CA 1
ATOM 578 C C . TRP A 1 74 ? -4.960 16.281 6.264 1.00 89.56 74 TRP A C 1
ATOM 580 O O . TRP A 1 74 ? -3.807 16.135 5.851 1.00 89.56 74 TRP A O 1
ATOM 590 N N . ASN A 1 75 ? -5.879 16.958 5.585 1.00 82.88 75 ASN A N 1
ATOM 591 C CA . ASN A 1 75 ? -5.591 17.723 4.383 1.00 82.88 75 ASN A CA 1
ATOM 592 C C . ASN A 1 75 ? -6.501 18.955 4.320 1.00 82.88 75 ASN A C 1
ATOM 594 O O . ASN A 1 75 ? -7.593 18.959 4.886 1.00 82.88 75 ASN A O 1
ATOM 598 N N . SER A 1 76 ? -6.076 19.979 3.580 1.00 77.06 76 SER A N 1
ATOM 599 C CA . SER A 1 76 ? -6.805 21.249 3.468 1.00 77.06 76 SER A CA 1
ATOM 600 C C . SER A 1 76 ? -8.195 21.123 2.833 1.00 77.06 76 SER A C 1
ATOM 602 O O . SER A 1 76 ? -9.051 21.968 3.082 1.00 77.06 76 SER A O 1
ATOM 604 N N . LYS A 1 77 ? -8.463 20.064 2.054 1.00 72.19 77 LYS A N 1
ATOM 605 C CA . LYS A 1 77 ? -9.787 19.814 1.455 1.00 72.19 77 LYS A CA 1
ATOM 606 C C . LYS A 1 77 ? -10.819 19.358 2.491 1.00 72.19 77 LYS A C 1
ATOM 608 O O . LYS A 1 77 ? -12.012 19.491 2.240 1.00 72.19 77 LYS A O 1
ATOM 613 N N . LEU A 1 78 ? -10.388 18.865 3.655 1.00 68.31 78 LEU A N 1
ATOM 614 C CA . LEU A 1 78 ? -11.297 18.527 4.758 1.00 68.31 78 LEU A CA 1
ATOM 615 C C . LEU A 1 78 ? -11.948 19.770 5.373 1.00 68.31 78 LEU A C 1
ATOM 617 O O . LEU A 1 78 ? -13.054 19.675 5.892 1.00 68.31 78 LEU A O 1
ATOM 621 N N . ASN A 1 79 ? -11.305 20.937 5.264 1.00 61.72 79 ASN A N 1
ATOM 622 C CA . ASN A 1 79 ? -11.872 22.194 5.753 1.00 61.72 79 ASN A CA 1
ATOM 623 C C . ASN A 1 79 ? -13.005 22.710 4.853 1.00 61.72 79 ASN A C 1
ATOM 625 O O . ASN A 1 79 ? -13.873 23.436 5.327 1.00 61.72 79 ASN A O 1
ATOM 629 N N . SER A 1 80 ? -12.998 22.363 3.560 1.00 61.00 80 SER A N 1
ATOM 630 C CA . SER A 1 80 ? -14.003 22.828 2.596 1.00 61.00 80 SER A CA 1
ATOM 631 C C . SER A 1 80 ? -15.154 21.845 2.392 1.00 61.00 80 SER A C 1
ATOM 633 O O . SER A 1 80 ? -16.231 22.244 1.952 1.00 61.00 80 SER A O 1
ATOM 635 N N . SER A 1 81 ? -14.955 20.561 2.699 1.00 63.69 81 SER A N 1
ATOM 636 C CA . SER A 1 81 ? -15.985 19.538 2.563 1.00 63.69 81 SER A CA 1
ATOM 637 C C . SER A 1 81 ? -15.842 18.479 3.648 1.00 63.69 81 SER A C 1
ATOM 639 O O . SER A 1 81 ? -14.855 17.744 3.694 1.00 63.69 81 SER A O 1
ATOM 641 N N . PHE A 1 82 ? -16.864 18.373 4.498 1.00 68.12 82 PHE A N 1
ATOM 642 C CA . PHE A 1 82 ? -16.956 17.275 5.449 1.00 68.12 82 PHE A CA 1
ATOM 643 C C . PHE A 1 82 ? -17.027 15.931 4.711 1.00 68.12 82 PHE A C 1
ATOM 645 O O . PHE A 1 82 ? -17.649 15.844 3.643 1.00 68.12 82 PHE A O 1
ATOM 652 N N . PRO A 1 83 ? -16.443 14.861 5.276 1.00 68.38 83 PRO A N 1
ATOM 653 C CA . PRO A 1 83 ? -16.567 13.534 4.702 1.00 68.38 83 PRO A CA 1
ATOM 654 C C . PRO A 1 83 ? -18.036 13.158 4.495 1.00 68.38 83 PRO A C 1
ATOM 656 O O . PRO A 1 83 ? -18.853 13.253 5.408 1.00 68.38 83 PRO A O 1
ATOM 659 N N . LYS A 1 84 ? -18.376 12.697 3.286 1.00 72.81 84 LYS A N 1
ATOM 660 C CA . LYS A 1 84 ? -19.750 12.279 2.953 1.00 72.81 84 LYS A CA 1
ATOM 661 C C . LYS A 1 84 ? -20.204 11.048 3.746 1.00 72.81 84 LYS A C 1
ATOM 663 O O . LYS A 1 84 ? -21.397 10.869 3.961 1.00 72.81 84 LYS A O 1
ATOM 668 N N . CYS A 1 85 ? -19.258 10.205 4.161 1.00 83.81 85 CYS A N 1
ATOM 669 C CA . CYS A 1 85 ? -19.506 8.968 4.893 1.00 83.81 85 CYS A CA 1
ATOM 670 C C . CYS A 1 85 ? -18.551 8.875 6.084 1.00 83.81 85 CYS A C 1
ATOM 672 O O . CYS A 1 85 ? -17.354 9.111 5.917 1.00 83.81 85 CYS A O 1
ATOM 674 N N . SER A 1 86 ? -19.054 8.447 7.246 1.00 85.69 86 SER A N 1
ATOM 675 C CA . SER A 1 86 ? -18.251 8.278 8.469 1.00 85.69 86 SER A CA 1
ATOM 676 C C . SER A 1 86 ? -17.133 7.241 8.325 1.00 85.69 86 SER A C 1
ATOM 678 O O . SER A 1 86 ? -16.108 7.341 8.996 1.00 85.69 86 SER A O 1
ATOM 680 N N . PHE A 1 87 ? -17.308 6.281 7.414 1.00 90.50 87 PHE A N 1
ATOM 681 C CA . PHE A 1 87 ? -16.375 5.189 7.158 1.00 90.50 87 PHE A CA 1
ATOM 682 C C . PHE A 1 87 ? -16.162 4.987 5.660 1.00 90.50 87 PHE A C 1
ATOM 684 O O . PHE A 1 87 ? -17.045 5.279 4.851 1.00 90.50 87 PHE A O 1
ATOM 691 N N . SER A 1 88 ? -15.000 4.459 5.289 1.00 91.50 88 SER A N 1
ATOM 692 C CA . SER A 1 88 ? -14.710 4.008 3.926 1.00 91.50 88 SER A CA 1
ATOM 693 C C . SER A 1 88 ? -13.810 2.778 3.926 1.00 91.50 88 SER A C 1
ATOM 695 O O . SER A 1 88 ? -12.911 2.666 4.757 1.00 91.50 88 SER A O 1
ATOM 697 N N . ARG A 1 89 ? -14.004 1.887 2.949 1.00 90.69 89 ARG A N 1
ATOM 698 C CA . ARG A 1 89 ? -13.080 0.781 2.672 1.00 90.69 89 ARG A CA 1
ATOM 699 C C . ARG A 1 89 ? -11.937 1.290 1.796 1.00 90.69 89 ARG A C 1
ATOM 701 O O . ARG A 1 89 ? -12.093 1.411 0.585 1.00 90.69 89 ARG A O 1
ATOM 708 N N . CYS A 1 90 ? -10.814 1.635 2.408 1.00 87.25 90 CYS A N 1
ATOM 709 C CA . CYS A 1 90 ? -9.615 2.101 1.713 1.00 87.25 90 CYS A CA 1
ATOM 710 C C . CYS A 1 90 ? -8.366 1.798 2.543 1.00 87.25 90 CYS A C 1
ATOM 712 O O . CYS A 1 90 ? -8.475 1.547 3.740 1.00 87.25 90 CYS A O 1
ATOM 714 N N . HIS A 1 91 ? -7.195 1.872 1.914 1.00 89.62 91 HIS A N 1
ATOM 715 C CA . HIS A 1 91 ? -5.916 1.688 2.597 1.00 89.62 91 HIS A CA 1
ATOM 716 C C . HIS A 1 91 ? -5.718 2.706 3.727 1.00 89.62 91 HIS A C 1
ATOM 718 O O . HIS A 1 91 ? -6.169 3.857 3.642 1.00 89.62 91 HIS A O 1
ATOM 724 N N . VAL A 1 92 ? -5.072 2.245 4.795 1.00 92.62 92 VAL A N 1
ATOM 725 C CA . VAL A 1 92 ? -4.795 3.008 6.013 1.00 92.62 92 VAL A CA 1
ATOM 726 C C . VAL A 1 92 ? -3.290 3.083 6.233 1.00 92.62 92 VAL A C 1
ATOM 728 O O . VAL A 1 92 ? -2.572 2.110 6.020 1.00 92.62 92 VAL A O 1
ATOM 731 N N . HIS A 1 93 ? -2.808 4.255 6.632 1.00 89.50 93 HIS A N 1
ATOM 732 C CA . HIS A 1 93 ? -1.383 4.563 6.762 1.00 89.50 93 HIS A CA 1
ATOM 733 C C . HIS A 1 93 ? -1.168 5.451 7.985 1.00 89.50 93 HIS A C 1
ATOM 735 O O . HIS A 1 93 ? -2.118 6.097 8.432 1.00 89.50 93 HIS A O 1
ATOM 741 N N . ASP A 1 94 ? 0.071 5.517 8.479 1.00 90.06 94 ASP A N 1
ATOM 742 C CA . ASP A 1 94 ? 0.534 6.347 9.606 1.00 90.06 94 ASP A CA 1
ATOM 743 C C . ASP A 1 94 ? -0.079 6.004 10.980 1.00 90.06 94 ASP A C 1
ATOM 745 O O . ASP A 1 94 ? 0.575 6.168 12.004 1.00 90.06 94 ASP A O 1
ATOM 749 N N . PHE A 1 95 ? -1.324 5.530 11.019 1.00 94.06 95 PHE A N 1
ATOM 750 C CA . PHE A 1 95 ? -2.054 5.117 12.208 1.00 94.06 95 PHE A CA 1
ATOM 751 C C . PHE A 1 95 ? -2.933 3.914 11.870 1.00 94.06 95 PHE A C 1
ATOM 753 O O . PHE A 1 95 ? -3.927 4.036 11.143 1.00 94.06 95 PHE A O 1
ATOM 760 N N . ILE A 1 96 ? -2.553 2.750 12.389 1.00 94.06 96 ILE A N 1
ATOM 761 C CA . ILE A 1 96 ? -3.144 1.460 12.051 1.00 94.06 96 ILE A CA 1
ATOM 762 C C . ILE A 1 96 ? -3.429 0.698 13.342 1.00 94.06 96 ILE A C 1
ATOM 764 O O . ILE A 1 96 ? -2.534 0.419 14.130 1.00 94.06 96 ILE A O 1
ATOM 768 N N . MET A 1 97 ? -4.680 0.311 13.542 1.00 95.50 97 MET A N 1
ATOM 769 C CA . MET A 1 97 ? -5.063 -0.713 14.501 1.00 95.50 97 MET A CA 1
ATOM 770 C C . MET A 1 97 ? -5.172 -2.041 13.739 1.00 95.50 97 MET A C 1
ATOM 772 O O . MET A 1 97 ? -6.064 -2.219 12.906 1.00 95.50 97 MET A O 1
ATOM 776 N N . LEU A 1 98 ? -4.207 -2.929 13.969 1.00 95.56 98 LEU A N 1
ATOM 777 C CA . LEU A 1 98 ? -3.982 -4.173 13.237 1.00 95.56 98 LEU A CA 1
ATOM 778 C C . LEU A 1 98 ? -4.487 -5.368 14.042 1.00 95.56 98 LEU A C 1
ATOM 780 O O . LEU A 1 98 ? -4.135 -5.525 15.208 1.00 95.56 98 LEU A O 1
ATOM 784 N N . ASN A 1 99 ? -5.265 -6.233 13.400 1.00 95.69 99 ASN A N 1
ATOM 785 C CA . ASN A 1 99 ? -5.730 -7.489 13.972 1.00 95.69 99 ASN A CA 1
ATOM 786 C C . ASN A 1 99 ? -4.763 -8.620 13.638 1.00 95.69 99 ASN A C 1
ATOM 788 O O . ASN A 1 99 ? -4.795 -9.166 12.533 1.00 95.69 99 ASN A O 1
ATOM 792 N N . VAL A 1 100 ? -3.927 -8.982 14.608 1.00 93.81 100 VAL A N 1
ATOM 793 C CA . VAL A 1 100 ? -2.842 -9.945 14.392 1.00 93.81 100 VAL A CA 1
ATOM 794 C C . VAL A 1 100 ? -3.349 -11.348 14.075 1.00 93.81 100 VAL A C 1
ATOM 796 O O . VAL A 1 100 ? -2.649 -12.086 13.392 1.00 93.81 100 VAL A O 1
ATOM 799 N N . ASP A 1 101 ? -4.561 -11.704 14.509 1.00 92.94 101 ASP A N 1
ATOM 800 C CA . ASP A 1 101 ? -5.159 -13.016 14.246 1.00 92.94 101 ASP A CA 1
ATOM 801 C C . ASP A 1 101 ? -5.643 -13.143 12.800 1.00 92.94 101 ASP A C 1
ATOM 803 O O . ASP A 1 101 ? -5.436 -14.173 12.159 1.00 92.94 101 ASP A O 1
ATOM 807 N N . LEU A 1 102 ? -6.249 -12.087 12.250 1.00 94.81 102 LEU A N 1
ATOM 808 C CA . LEU A 1 102 ? -6.703 -12.094 10.856 1.00 94.81 102 LEU A CA 1
ATOM 809 C C . LEU A 1 102 ? -5.549 -11.938 9.862 1.00 94.81 102 LEU A C 1
ATOM 811 O O . LEU A 1 102 ? -5.658 -12.397 8.725 1.00 94.81 102 LEU A O 1
ATOM 815 N N . THR A 1 103 ? -4.448 -11.302 10.266 1.00 94.25 103 THR A N 1
ATOM 816 C CA . THR A 1 103 ? -3.314 -11.018 9.377 1.00 94.25 103 THR A CA 1
ATOM 817 C C . THR A 1 103 ? -2.141 -11.986 9.519 1.00 94.25 103 THR A C 1
ATOM 819 O O . THR A 1 103 ? -1.087 -11.717 8.956 1.00 94.25 103 THR A O 1
ATOM 822 N N . GLN A 1 104 ? -2.2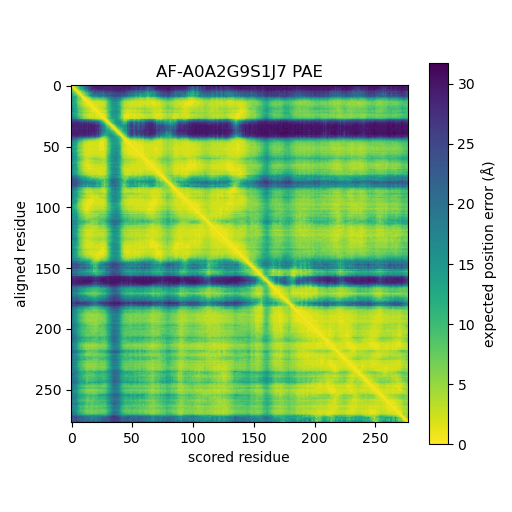91 -13.130 10.198 1.00 90.94 104 GLN A N 1
ATOM 823 C CA . GLN A 1 104 ? -1.199 -14.109 10.395 1.00 90.94 104 GLN A CA 1
ATOM 824 C C . GLN A 1 104 ? -0.556 -14.587 9.083 1.00 90.94 104 GLN A C 1
ATOM 826 O O . GLN A 1 104 ? 0.643 -14.858 9.021 1.00 90.94 104 GLN A O 1
ATOM 831 N N . ASN A 1 105 ? -1.355 -14.663 8.018 1.00 89.62 105 ASN A N 1
ATOM 832 C CA . ASN A 1 105 ? -0.912 -15.109 6.698 1.00 89.62 105 ASN A CA 1
ATOM 833 C C . ASN A 1 105 ? -0.480 -13.952 5.780 1.00 89.62 105 ASN A C 1
ATOM 835 O O . ASN A 1 105 ? -0.158 -14.183 4.615 1.00 89.62 105 ASN A O 1
ATOM 839 N N . VAL A 1 106 ? -0.476 -12.713 6.281 1.00 90.44 106 VAL A N 1
ATOM 840 C CA . VAL A 1 106 ? 0.033 -11.542 5.563 1.00 90.44 106 VAL A CA 1
ATOM 841 C C . VAL A 1 106 ? 1.423 -11.245 6.102 1.00 90.44 106 VAL A C 1
ATOM 843 O O . VAL A 1 106 ? 1.586 -10.837 7.246 1.00 90.44 106 VAL A O 1
ATOM 846 N N . GLN A 1 107 ? 2.432 -11.484 5.275 1.00 86.12 107 GLN A N 1
ATOM 847 C CA . GLN A 1 107 ? 3.828 -11.287 5.646 1.00 86.12 107 GLN A CA 1
ATOM 848 C C . GLN A 1 107 ? 4.349 -9.989 5.037 1.00 86.12 107 GLN A C 1
ATOM 850 O O . GLN A 1 107 ? 4.070 -9.696 3.869 1.00 86.12 107 GLN A O 1
ATOM 855 N N . TYR A 1 108 ? 5.120 -9.241 5.825 1.00 84.94 108 TYR A N 1
ATOM 856 C CA . TYR A 1 108 ? 5.926 -8.142 5.310 1.00 84.94 108 TYR A CA 1
ATOM 857 C C . TYR A 1 108 ? 6.993 -8.681 4.357 1.00 84.94 108 TYR A C 1
ATOM 859 O O . TYR A 1 108 ? 7.572 -9.746 4.581 1.00 84.94 108 TYR A O 1
ATOM 867 N N . ASP A 1 109 ? 7.261 -7.935 3.292 1.00 80.81 109 ASP A N 1
ATOM 868 C CA . ASP A 1 109 ? 8.358 -8.248 2.388 1.00 80.81 109 ASP A CA 1
ATOM 869 C C . ASP A 1 109 ? 9.687 -7.801 3.001 1.00 80.81 109 ASP A C 1
ATOM 871 O O . ASP A 1 109 ? 9.949 -6.609 3.145 1.00 80.81 109 ASP A O 1
ATOM 875 N N . LEU A 1 110 ? 10.536 -8.761 3.366 1.00 78.50 110 LEU A N 1
ATOM 876 C CA . LEU A 1 110 ? 11.818 -8.484 4.018 1.00 78.50 110 LEU A CA 1
ATOM 877 C C . LEU A 1 110 ? 12.821 -7.764 3.104 1.00 78.50 110 LEU A C 1
ATOM 879 O O . LEU A 1 110 ? 13.784 -7.184 3.598 1.00 78.50 110 LEU A O 1
ATOM 883 N N . ASN A 1 111 ? 12.610 -7.788 1.785 1.00 74.06 111 ASN A N 1
ATOM 884 C CA . ASN A 1 111 ? 13.468 -7.086 0.828 1.00 74.06 111 ASN A CA 1
ATOM 885 C C . ASN A 1 111 ? 13.009 -5.644 0.585 1.00 74.06 111 ASN A C 1
ATOM 887 O O . ASN A 1 111 ? 13.639 -4.891 -0.164 1.00 74.06 111 ASN A O 1
ATOM 891 N N . ARG A 1 112 ? 11.900 -5.246 1.210 1.00 75.88 112 ARG A N 1
ATOM 892 C CA . ARG A 1 112 ? 11.298 -3.943 1.015 1.00 75.88 112 ARG A CA 1
ATOM 893 C C . ARG A 1 112 ? 11.841 -2.932 2.010 1.00 75.88 112 ARG A C 1
ATOM 895 O O . ARG A 1 112 ? 11.667 -3.056 3.214 1.00 75.88 112 ARG A O 1
ATOM 902 N N . TYR A 1 113 ? 12.466 -1.896 1.462 1.00 68.56 113 TYR A N 1
ATOM 903 C CA . TYR A 1 113 ? 13.085 -0.829 2.247 1.00 68.56 113 TYR A CA 1
ATOM 904 C C . TYR A 1 113 ? 12.159 0.363 2.492 1.00 68.56 113 TYR A C 1
ATOM 906 O O . TYR A 1 113 ? 12.412 1.138 3.409 1.00 68.56 113 TYR A O 1
ATOM 914 N N . PHE A 1 114 ? 11.122 0.528 1.665 1.00 74.62 114 PHE A N 1
ATOM 915 C CA . PHE A 1 114 ? 10.177 1.634 1.762 1.00 74.62 114 PHE A CA 1
ATOM 916 C C . PHE A 1 114 ? 8.758 1.224 1.410 1.00 74.62 114 PHE A C 1
ATOM 918 O O . PHE A 1 114 ? 8.530 0.378 0.540 1.00 74.62 114 PHE A O 1
ATOM 925 N N . CYS A 1 115 ? 7.793 1.936 1.994 1.00 77.00 115 CYS A N 1
ATOM 926 C CA . CYS A 1 115 ? 6.370 1.741 1.723 1.00 77.00 115 CYS A CA 1
ATOM 927 C C . CYS A 1 115 ? 5.903 0.310 2.045 1.00 77.00 115 CYS A C 1
ATOM 929 O O . CYS A 1 115 ? 4.945 -0.180 1.456 1.00 77.00 115 CYS A O 1
ATOM 931 N N . GLU A 1 116 ? 6.579 -0.358 2.971 1.00 81.75 116 GLU A N 1
ATOM 932 C CA . GLU A 1 116 ? 6.255 -1.671 3.517 1.00 81.75 116 GLU A CA 1
ATOM 933 C C . GLU A 1 116 ? 4.837 -1.721 4.091 1.00 81.75 116 GLU A C 1
ATOM 935 O O . GLU A 1 116 ? 4.120 -2.691 3.865 1.00 81.75 116 GLU A O 1
ATOM 940 N N . ASP A 1 117 ? 4.367 -0.634 4.702 1.00 83.75 117 ASP A N 1
ATOM 941 C CA . ASP A 1 117 ? 2.979 -0.523 5.155 1.00 83.75 117 ASP A CA 1
ATOM 942 C C . ASP A 1 117 ? 1.981 -0.495 3.995 1.00 83.75 117 ASP A C 1
ATOM 944 O O . ASP A 1 117 ? 0.866 -1.005 4.117 1.00 83.75 117 ASP A O 1
ATOM 948 N N . ILE A 1 118 ? 2.356 0.108 2.862 1.00 82.88 118 ILE A N 1
ATOM 949 C CA . ILE A 1 118 ? 1.519 0.153 1.655 1.00 82.88 118 ILE A CA 1
ATOM 950 C C . ILE A 1 118 ? 1.444 -1.245 1.041 1.00 82.88 118 ILE A C 1
ATOM 952 O O . ILE A 1 118 ? 0.353 -1.712 0.718 1.00 82.88 118 ILE A O 1
ATOM 956 N N . ASP A 1 119 ? 2.588 -1.916 0.925 1.00 85.50 119 ASP A N 1
ATOM 957 C CA . ASP A 1 119 ? 2.700 -3.299 0.462 1.00 85.50 119 ASP A CA 1
ATOM 958 C C . ASP A 1 119 ? 1.842 -4.240 1.313 1.00 85.50 119 ASP A C 1
ATOM 960 O O . ASP A 1 119 ? 0.966 -4.930 0.791 1.00 85.50 119 ASP A O 1
ATOM 964 N N . PHE A 1 120 ? 1.994 -4.167 2.636 1.00 89.88 120 PHE A N 1
ATOM 965 C CA . PHE A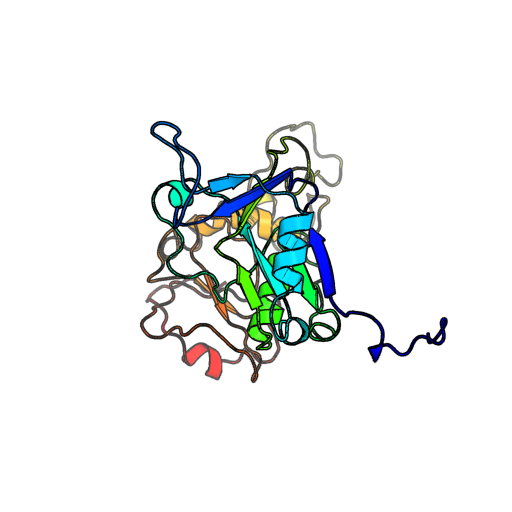 1 120 ? 1.204 -4.938 3.587 1.00 89.88 120 PHE A CA 1
ATOM 966 C C . PHE A 1 120 ? -0.300 -4.661 3.442 1.00 89.88 120 PHE A C 1
ATOM 968 O O . PHE A 1 120 ? -1.096 -5.597 3.346 1.00 89.88 120 PHE A O 1
ATOM 975 N N . ASN A 1 121 ? -0.704 -3.386 3.356 1.00 90.69 121 ASN A N 1
ATOM 976 C CA . ASN A 1 121 ? -2.099 -2.982 3.131 1.00 90.69 121 ASN A CA 1
ATOM 977 C C . ASN A 1 121 ? -2.674 -3.589 1.848 1.00 90.69 121 ASN A C 1
ATOM 979 O O . ASN A 1 121 ? -3.826 -4.030 1.820 1.00 90.69 121 ASN A O 1
ATOM 983 N N . LEU A 1 122 ? -1.899 -3.565 0.764 1.00 88.75 122 LEU A N 1
ATOM 984 C CA . LEU A 1 122 ? -2.339 -4.089 -0.518 1.00 88.75 122 LEU A CA 1
ATOM 985 C C . LEU A 1 122 ? -2.429 -5.615 -0.489 1.00 88.75 122 LEU A C 1
ATOM 987 O O . LEU A 1 122 ? -3.424 -6.153 -0.977 1.00 88.75 122 LEU A O 1
ATOM 991 N N . ARG A 1 123 ? -1.470 -6.309 0.139 1.00 89.56 123 ARG A N 1
ATOM 992 C CA . ARG A 1 123 ? -1.522 -7.766 0.340 1.00 89.56 123 ARG A CA 1
ATOM 993 C C . ARG A 1 123 ? -2.734 -8.157 1.177 1.00 89.56 123 ARG A C 1
ATOM 995 O O . ARG A 1 123 ? -3.503 -9.012 0.744 1.00 89.56 123 ARG A O 1
ATOM 1002 N N . ALA A 1 124 ? -2.970 -7.484 2.303 1.00 92.31 124 ALA A N 1
ATOM 1003 C CA . ALA A 1 124 ? -4.135 -7.720 3.154 1.00 92.31 124 ALA A CA 1
ATOM 1004 C C . ALA A 1 124 ? -5.453 -7.512 2.390 1.00 92.31 124 ALA A C 1
ATOM 1006 O O . ALA A 1 124 ? -6.308 -8.399 2.380 1.00 92.31 124 ALA A O 1
ATOM 1007 N N . ASN A 1 125 ? -5.603 -6.385 1.684 1.00 91.75 125 ASN A N 1
ATOM 1008 C CA . ASN A 1 125 ? -6.807 -6.111 0.897 1.00 91.75 125 ASN A CA 1
ATOM 1009 C C . ASN A 1 125 ? -7.002 -7.135 -0.228 1.00 91.75 125 ASN A C 1
ATOM 1011 O O . ASN A 1 125 ? -8.119 -7.612 -0.431 1.00 91.75 125 ASN A O 1
ATOM 1015 N N . SER A 1 126 ? -5.922 -7.493 -0.930 1.00 89.31 126 SER A N 1
ATOM 1016 C CA . SER A 1 126 ? -5.965 -8.513 -1.978 1.00 89.31 126 SER A CA 1
ATOM 1017 C C . SER A 1 126 ? -6.361 -9.871 -1.406 1.00 89.31 126 SER A C 1
ATOM 1019 O O . SER A 1 126 ? -7.166 -10.551 -2.016 1.00 89.31 126 SER A O 1
ATOM 1021 N N . GLY A 1 127 ? -5.937 -10.230 -0.191 1.00 90.25 127 GLY A N 1
ATOM 1022 C CA . GLY A 1 127 ? -6.385 -11.437 0.512 1.00 90.25 127 GLY A CA 1
ATOM 1023 C C . GLY A 1 127 ? -7.856 -11.416 0.949 1.00 90.25 127 GLY A C 1
ATOM 1024 O O . GLY A 1 127 ? -8.296 -12.327 1.643 1.00 90.25 127 GLY A O 1
ATOM 1025 N N . GLY A 1 128 ? -8.617 -10.378 0.588 1.00 91.25 128 GLY A N 1
ATOM 1026 C CA . GLY A 1 128 ? -10.021 -10.215 0.954 1.00 91.25 128 GLY A CA 1
ATOM 1027 C C . GLY A 1 128 ? -10.230 -9.731 2.387 1.00 91.25 128 GLY A C 1
ATOM 1028 O O . GLY A 1 128 ? -11.378 -9.617 2.827 1.00 91.25 128 GLY A O 1
ATOM 1029 N N . LEU A 1 129 ? -9.154 -9.399 3.105 1.00 94.25 129 LEU A N 1
ATOM 1030 C CA . LEU A 1 129 ? -9.246 -8.969 4.489 1.00 94.25 129 LEU A CA 1
ATOM 1031 C C . LEU A 1 129 ? -9.910 -7.580 4.586 1.00 94.25 129 LEU A C 1
ATOM 1033 O O . LEU A 1 129 ? -9.610 -6.676 3.798 1.00 94.25 129 LEU A O 1
ATOM 1037 N N . PRO A 1 130 ? -10.847 -7.385 5.527 1.00 93.44 130 PRO A N 1
ATOM 1038 C CA . PRO A 1 130 ? -11.581 -6.132 5.660 1.00 93.44 130 PRO A CA 1
ATOM 1039 C C . PRO A 1 130 ? -10.710 -5.024 6.259 1.00 93.44 130 PRO A C 1
ATOM 1041 O O . PRO A 1 130 ? -10.260 -5.112 7.403 1.00 93.44 130 PRO A O 1
ATOM 1044 N N . ILE A 1 131 ? -10.539 -3.951 5.485 1.00 94.69 131 ILE A N 1
ATOM 1045 C CA . ILE A 1 131 ? -9.851 -2.719 5.886 1.00 94.69 131 ILE A CA 1
ATOM 1046 C C . ILE A 1 131 ? -10.878 -1.592 6.001 1.00 94.69 131 ILE A C 1
ATOM 1048 O O . ILE A 1 131 ? -11.689 -1.395 5.091 1.00 94.69 131 ILE A O 1
ATOM 1052 N N . CYS A 1 132 ? -10.849 -0.841 7.098 1.00 94.38 132 CYS A N 1
ATOM 1053 C CA . CYS A 1 132 ? -11.782 0.254 7.345 1.00 94.38 132 CYS A CA 1
ATOM 1054 C C . CYS A 1 132 ? -11.056 1.522 7.804 1.00 94.38 132 CYS A C 1
ATOM 1056 O O . CYS A 1 132 ? -10.258 1.507 8.738 1.00 94.38 132 CYS A O 1
ATOM 1058 N N . ARG A 1 133 ? -11.376 2.650 7.168 1.00 94.75 133 ARG A N 1
ATOM 1059 C CA . ARG A 1 133 ? -10.908 3.974 7.574 1.00 94.75 133 ARG A CA 1
ATOM 1060 C C . ARG A 1 133 ? -12.052 4.785 8.166 1.00 94.75 133 ARG A C 1
ATOM 1062 O O . ARG A 1 133 ? -13.093 4.937 7.526 1.00 94.75 133 ARG A O 1
ATOM 1069 N N . PHE A 1 134 ? -11.827 5.364 9.339 1.00 94.06 134 PHE A N 1
ATOM 1070 C CA . PHE A 1 134 ? -12.721 6.331 9.967 1.00 94.06 134 PHE A CA 1
ATOM 1071 C C . PHE A 1 134 ? -12.441 7.701 9.355 1.00 94.06 134 PHE A C 1
ATOM 1073 O O . PHE A 1 134 ? -11.348 8.251 9.495 1.00 94.06 134 PHE A O 1
ATOM 1080 N N . ASN A 1 135 ? -13.429 8.263 8.668 1.00 91.50 135 ASN A N 1
ATOM 1081 C CA . ASN A 1 135 ? -13.273 9.551 7.998 1.00 91.50 135 ASN A CA 1
ATOM 1082 C C . ASN A 1 135 ? -13.565 10.728 8.933 1.00 91.50 135 ASN A C 1
ATOM 1084 O O . ASN A 1 135 ? -13.069 11.826 8.710 1.00 91.50 135 ASN A O 1
ATOM 1088 N N . ASN A 1 136 ? -14.319 10.504 10.011 1.00 90.50 136 ASN A N 1
ATOM 1089 C CA . ASN A 1 136 ? -14.617 11.554 10.987 1.00 90.50 136 ASN A CA 1
ATOM 1090 C C . ASN A 1 136 ? -13.430 11.871 11.896 1.00 90.50 136 ASN A C 1
ATOM 1092 O O . ASN A 1 136 ? -13.507 12.817 12.666 1.00 90.50 136 ASN A O 1
ATOM 1096 N N . PHE A 1 137 ? -12.333 11.121 11.810 1.00 93.50 137 PHE A N 1
ATOM 1097 C CA . PHE A 1 137 ? -11.092 11.443 12.499 1.00 93.50 137 PHE A CA 1
ATOM 1098 C C . PHE A 1 137 ? -10.007 11.763 11.491 1.00 93.50 137 PHE A C 1
ATOM 1100 O O . PHE A 1 137 ? -9.925 11.126 10.442 1.00 93.50 137 PHE A O 1
ATOM 1107 N N . SER A 1 138 ? -9.139 12.714 11.815 1.00 93.62 138 SER A N 1
ATOM 1108 C CA . SER A 1 138 ? -7.908 12.906 11.057 1.00 93.62 138 SER A CA 1
ATOM 1109 C C . SER A 1 138 ? -6.711 13.138 11.953 1.00 93.62 138 SER A C 1
ATOM 1111 O O . SER A 1 138 ? -6.828 13.869 12.933 1.00 93.62 138 SER A O 1
ATOM 1113 N N . LEU A 1 139 ? -5.557 12.613 11.561 1.00 94.88 139 LEU A N 1
ATOM 1114 C CA . LEU A 1 139 ? -4.284 12.905 12.216 1.00 94.88 139 LEU A CA 1
ATOM 1115 C C . LEU A 1 139 ? -3.484 13.972 11.470 1.00 94.88 139 LEU A C 1
ATOM 1117 O O . LEU A 1 139 ? -3.567 14.083 10.245 1.00 94.88 139 LEU A O 1
ATOM 1121 N N . MET A 1 140 ? -2.657 14.715 12.196 1.00 93.56 140 MET A N 1
ATOM 1122 C CA . MET A 1 140 ? -1.597 15.551 11.636 1.00 93.56 140 MET A CA 1
ATOM 1123 C C . MET A 1 140 ? -0.239 14.984 12.033 1.00 93.56 140 MET A C 1
ATOM 1125 O O . MET A 1 140 ? -0.038 14.535 13.164 1.00 93.56 140 MET A O 1
ATOM 1129 N N . LYS A 1 141 ? 0.698 15.037 11.085 1.00 91.00 141 LYS A N 1
ATOM 1130 C CA . LYS A 1 141 ? 2.091 14.651 11.298 1.00 91.00 141 LYS A CA 1
ATOM 1131 C C . LYS A 1 141 ? 2.954 15.899 11.425 1.00 91.00 141 LYS A C 1
ATOM 1133 O O . LYS A 1 141 ? 2.772 16.854 10.666 1.00 91.00 141 LYS A O 1
ATOM 1138 N N . LYS A 1 142 ? 3.910 15.883 12.347 1.00 90.25 142 LYS A N 1
ATOM 1139 C CA . LYS A 1 142 ? 4.979 16.876 12.418 1.00 90.25 142 LYS A CA 1
ATOM 1140 C C . LYS A 1 142 ? 5.817 16.771 11.148 1.00 90.25 142 LYS A C 1
ATOM 1142 O O . LYS A 1 142 ? 6.186 15.677 10.729 1.00 90.25 142 LYS A O 1
ATOM 1147 N N . HIS A 1 143 ? 6.151 17.908 10.542 1.00 83.81 143 HIS A N 1
ATOM 1148 C CA . HIS A 1 143 ? 7.132 17.909 9.465 1.00 83.81 143 HIS A CA 1
ATOM 1149 C C . HIS A 1 143 ? 8.522 17.646 10.050 1.00 83.81 143 HIS A C 1
ATOM 1151 O O . HIS A 1 143 ? 9.073 18.470 10.786 1.00 83.81 143 HIS A O 1
ATOM 1157 N N . ILE A 1 144 ? 9.074 16.481 9.732 1.00 78.19 144 ILE A N 1
ATOM 1158 C CA . ILE A 1 144 ? 10.415 16.083 10.134 1.00 78.19 144 ILE A CA 1
ATOM 1159 C C . ILE A 1 144 ? 11.371 16.384 8.970 1.00 78.19 144 ILE A C 1
ATOM 1161 O O . ILE A 1 144 ? 11.230 15.852 7.868 1.00 78.19 144 ILE A O 1
ATOM 1165 N N . HIS A 1 145 ? 12.315 17.302 9.204 1.00 67.00 145 HIS A N 1
ATOM 1166 C CA . HIS A 1 145 ? 13.290 17.732 8.195 1.00 67.00 145 HIS A CA 1
ATOM 1167 C C . HIS A 1 145 ? 14.442 16.727 8.013 1.00 67.00 145 HIS A C 1
ATOM 1169 O O . HIS A 1 145 ? 15.014 16.674 6.927 1.00 67.00 145 HIS A O 1
ATOM 1175 N N . VAL A 1 146 ? 14.745 15.939 9.050 1.00 64.00 146 VAL A N 1
ATOM 1176 C CA . VAL A 1 146 ? 15.824 14.937 9.128 1.00 64.00 146 VAL A CA 1
ATOM 1177 C C . VAL A 1 146 ? 15.230 13.697 9.791 1.00 64.00 146 VAL A C 1
ATOM 1179 O O . VAL A 1 146 ? 14.654 13.845 10.867 1.00 64.00 146 VAL A O 1
ATOM 1182 N N . GLY A 1 147 ? 15.278 12.529 9.161 1.00 58.38 147 GLY A N 1
ATOM 1183 C CA . GLY A 1 147 ? 14.480 11.371 9.577 1.00 58.38 147 GLY A CA 1
ATOM 1184 C C . GLY A 1 147 ? 13.809 10.633 8.415 1.00 58.38 147 GLY A C 1
ATOM 1185 O O . GLY A 1 147 ? 13.428 11.227 7.399 1.00 58.38 147 GLY A O 1
ATOM 1186 N N . GLY A 1 148 ? 13.571 9.332 8.596 1.00 62.31 148 GLY A N 1
ATOM 1187 C CA . GLY A 1 148 ? 12.724 8.509 7.722 1.00 62.31 148 GLY A CA 1
ATOM 1188 C C . GLY A 1 148 ? 13.321 8.242 6.333 1.00 62.31 148 GLY A C 1
ATOM 1189 O O . GLY A 1 148 ? 14.522 8.027 6.187 1.00 62.31 148 GLY A O 1
ATOM 1190 N N . HIS A 1 149 ? 12.488 8.287 5.280 1.00 57.00 149 HIS A N 1
ATOM 1191 C CA . HIS A 1 149 ? 12.883 8.021 3.878 1.00 57.00 149 HIS A CA 1
ATOM 1192 C C . HIS A 1 149 ? 14.016 8.934 3.348 1.00 57.00 149 HIS A C 1
ATOM 1194 O O . HIS A 1 149 ? 14.563 8.697 2.266 1.00 57.00 149 HIS A O 1
ATOM 1200 N N . LYS A 1 150 ? 14.366 10.001 4.077 1.00 60.56 150 LYS A N 1
ATOM 1201 C CA . LYS A 1 150 ? 15.404 10.970 3.703 1.00 60.56 150 LYS A CA 1
ATOM 1202 C C . LYS A 1 150 ? 16.800 10.630 4.244 1.00 60.56 150 LYS A C 1
ATOM 1204 O O . LYS A 1 150 ? 17.764 11.195 3.738 1.00 60.56 150 LYS A O 1
ATOM 1209 N N . ASP A 1 151 ? 16.920 9.692 5.186 1.00 58.75 151 ASP A N 1
ATOM 1210 C CA . ASP A 1 151 ? 18.189 9.428 5.887 1.00 58.75 151 ASP A CA 1
ATOM 1211 C C . ASP A 1 151 ? 19.021 8.299 5.277 1.00 58.75 151 ASP A C 1
ATOM 1213 O O . ASP A 1 151 ? 20.209 8.168 5.579 1.00 58.75 151 ASP A O 1
ATOM 1217 N N . PHE A 1 152 ? 18.436 7.488 4.390 1.00 72.69 152 PHE A N 1
ATOM 1218 C CA . PHE A 1 152 ? 19.215 6.494 3.663 1.00 72.69 152 PHE A CA 1
ATOM 1219 C C . PHE A 1 152 ? 20.050 7.185 2.581 1.00 72.69 152 PHE A C 1
ATOM 1221 O O . PHE A 1 152 ? 19.624 7.375 1.437 1.00 72.69 152 PHE A O 1
ATOM 1228 N N . ILE A 1 153 ? 21.256 7.593 2.968 1.00 73.75 153 ILE A N 1
ATOM 1229 C CA . ILE A 1 153 ? 22.233 8.191 2.066 1.00 73.75 153 ILE A CA 1
ATOM 1230 C C . ILE A 1 153 ? 22.884 7.066 1.269 1.00 73.75 153 ILE A C 1
ATOM 1232 O O . ILE A 1 153 ? 23.659 6.271 1.800 1.00 73.75 153 ILE A O 1
ATOM 1236 N N . VAL A 1 154 ? 22.593 7.029 -0.028 1.00 80.62 154 VAL A N 1
ATOM 1237 C CA . VAL A 1 154 ? 23.279 6.142 -0.964 1.00 80.62 154 VAL A CA 1
ATOM 1238 C C . VAL A 1 154 ? 24.714 6.636 -1.120 1.00 80.62 154 VAL A C 1
ATOM 1240 O O . VAL A 1 154 ? 24.942 7.727 -1.637 1.00 80.62 154 VAL A O 1
ATOM 1243 N N . LYS A 1 155 ? 25.681 5.850 -0.645 1.00 81.25 155 LYS A N 1
ATOM 1244 C CA . LYS A 1 155 ? 27.109 6.186 -0.718 1.00 81.25 155 LYS A CA 1
ATOM 1245 C C . LYS A 1 155 ? 27.807 5.345 -1.785 1.00 81.25 155 LYS A C 1
ATOM 1247 O O . LYS A 1 155 ? 27.403 4.204 -1.987 1.00 81.25 155 LYS A O 1
ATOM 1252 N N . PRO A 1 156 ? 28.862 5.842 -2.441 1.00 79.44 156 PRO A N 1
ATOM 1253 C CA . PRO A 1 156 ? 29.723 5.002 -3.269 1.00 79.44 156 PRO A CA 1
ATOM 1254 C C . PRO A 1 156 ? 30.442 3.913 -2.445 1.00 79.44 156 PRO A C 1
ATOM 1256 O O . PRO A 1 156 ? 30.787 4.158 -1.289 1.00 79.44 156 PRO A O 1
ATOM 1259 N N . LYS A 1 157 ? 30.712 2.728 -3.019 1.00 73.69 157 LYS A N 1
ATOM 1260 C CA . LYS A 1 157 ? 31.387 1.590 -2.336 1.00 73.69 157 LYS A CA 1
ATOM 1261 C C . LYS A 1 157 ? 32.895 1.768 -2.042 1.00 73.69 157 LYS A C 1
ATOM 1263 O O . LYS A 1 157 ? 33.452 0.862 -1.439 1.00 73.69 157 LYS A O 1
ATOM 1268 N N . VAL A 1 158 ? 33.488 2.937 -2.346 1.00 64.56 158 VAL A N 1
ATOM 1269 C CA . VAL 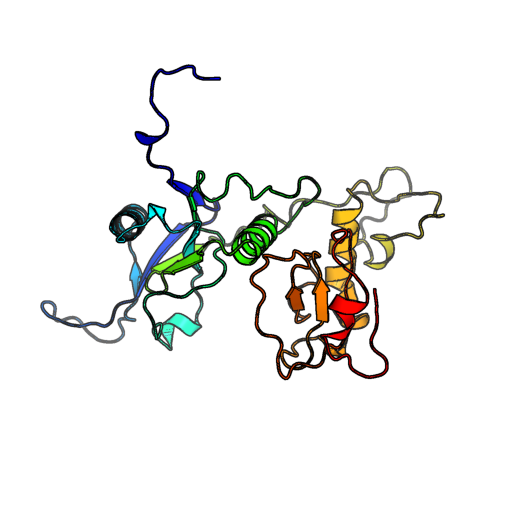A 1 158 ? 34.856 3.437 -2.013 1.00 64.56 158 VAL A CA 1
ATOM 1270 C C . VAL A 1 158 ? 35.846 3.538 -3.200 1.00 64.56 158 VAL A C 1
ATOM 1272 O O . VAL A 1 158 ? 35.953 2.640 -4.024 1.00 64.56 158 VAL A O 1
ATOM 1275 N N . MET A 1 159 ? 36.575 4.674 -3.205 1.00 52.06 159 MET A N 1
ATOM 1276 C CA . MET A 1 159 ? 37.755 5.100 -3.994 1.00 52.06 159 MET A CA 1
ATOM 1277 C C . MET A 1 159 ? 37.620 5.340 -5.510 1.00 52.06 159 MET A C 1
ATOM 1279 O O . MET A 1 159 ? 38.498 4.983 -6.287 1.00 52.06 159 MET A O 1
ATOM 1283 N N . ILE A 1 160 ? 36.604 6.102 -5.920 1.00 54.16 160 ILE A N 1
ATOM 1284 C CA . ILE A 1 160 ? 36.734 6.986 -7.090 1.00 54.16 160 ILE A CA 1
ATOM 1285 C C . ILE A 1 160 ? 36.395 8.403 -6.617 1.00 54.16 160 ILE A C 1
ATOM 1287 O O . ILE A 1 160 ? 35.239 8.730 -6.375 1.00 54.16 160 ILE A O 1
ATOM 1291 N N . THR A 1 161 ? 37.467 9.149 -6.359 1.00 46.31 161 THR A N 1
ATOM 1292 C CA . THR A 1 161 ? 37.656 10.608 -6.370 1.00 46.31 161 THR A CA 1
ATOM 1293 C C . THR A 1 161 ? 36.455 11.518 -6.066 1.00 46.31 161 THR A C 1
ATOM 1295 O O . THR A 1 161 ? 35.477 11.561 -6.801 1.00 46.31 161 THR A O 1
ATOM 1298 N N . GLU A 1 162 ? 36.615 12.309 -4.999 1.00 48.62 162 GLU A N 1
ATOM 1299 C CA . GLU A 1 162 ? 36.068 13.651 -4.706 1.00 48.62 162 GLU A CA 1
ATOM 1300 C C . GLU A 1 162 ? 35.057 14.279 -5.685 1.00 48.62 162 GLU A C 1
ATOM 1302 O O . GLU A 1 162 ? 35.256 15.365 -6.223 1.00 48.62 162 GLU A O 1
ATOM 1307 N N . SER A 1 163 ? 33.897 13.660 -5.844 1.00 50.25 163 SER A N 1
ATOM 1308 C CA . SER A 1 163 ? 32.724 14.333 -6.388 1.00 50.25 163 SER A CA 1
ATOM 1309 C C . SER A 1 163 ? 31.606 14.227 -5.366 1.00 50.25 163 SER A C 1
ATOM 1311 O O . SER A 1 163 ? 30.777 13.320 -5.411 1.00 50.25 163 SER A O 1
ATOM 1313 N N . ALA A 1 164 ? 31.565 15.196 -4.450 1.00 56.28 164 ALA A N 1
ATOM 1314 C CA . ALA A 1 164 ? 30.436 15.469 -3.556 1.00 56.28 164 ALA A CA 1
ATOM 1315 C C . ALA A 1 164 ? 29.220 16.053 -4.319 1.00 56.28 164 ALA A C 1
ATOM 1317 O O . ALA A 1 164 ? 28.522 16.937 -3.826 1.00 56.28 164 ALA A O 1
ATOM 1318 N N . GLY A 1 165 ? 29.004 15.608 -5.559 1.00 67.19 165 GLY A N 1
ATOM 1319 C CA . GLY A 1 165 ? 27.874 15.988 -6.394 1.00 67.19 165 GLY A CA 1
ATOM 1320 C C . GLY A 1 165 ? 26.665 15.074 -6.163 1.00 67.19 165 GLY A C 1
ATOM 1321 O O . GLY A 1 165 ? 26.816 13.953 -5.670 1.00 67.19 165 GLY A O 1
ATOM 1322 N N . PRO A 1 166 ? 25.451 15.522 -6.520 1.00 73.75 166 PRO A N 1
ATOM 1323 C CA . PRO A 1 166 ? 24.267 14.671 -6.479 1.00 73.75 166 PRO A CA 1
ATOM 1324 C C . PRO A 1 166 ? 24.430 13.469 -7.424 1.00 73.75 166 PRO A C 1
ATOM 1326 O O . PRO A 1 166 ? 24.859 13.626 -8.567 1.00 73.75 166 PRO A O 1
ATOM 1329 N N . ILE A 1 167 ? 24.062 12.272 -6.954 1.00 81.25 167 ILE A N 1
ATOM 1330 C CA . ILE A 1 167 ? 24.057 11.046 -7.767 1.00 81.25 167 ILE A CA 1
ATOM 1331 C C . ILE A 1 167 ? 23.026 11.210 -8.890 1.00 81.25 167 ILE A C 1
ATOM 1333 O O . ILE A 1 167 ? 21.858 11.506 -8.634 1.00 81.25 167 ILE A O 1
ATOM 1337 N N . SER A 1 168 ? 23.451 11.012 -10.137 1.00 84.62 168 SER A N 1
ATOM 1338 C CA . SER A 1 168 ? 22.551 11.046 -11.292 1.00 84.62 168 SER A CA 1
ATOM 1339 C C . SER A 1 168 ? 21.609 9.837 -11.265 1.00 84.62 168 SER A C 1
ATOM 1341 O O . SER A 1 168 ? 22.074 8.735 -10.968 1.00 84.62 168 SER A O 1
ATOM 1343 N N . PRO A 1 169 ? 20.320 9.969 -11.646 1.00 84.88 169 PRO A N 1
ATOM 1344 C CA . PRO A 1 169 ? 19.384 8.845 -11.654 1.00 84.88 169 PRO A CA 1
ATOM 1345 C C . PRO A 1 169 ? 19.903 7.606 -12.391 1.00 84.88 169 PRO A C 1
ATOM 1347 O O . PRO A 1 169 ? 19.724 6.489 -11.917 1.00 84.88 169 PRO A O 1
ATOM 1350 N N . MET A 1 170 ? 20.611 7.798 -13.508 1.00 84.62 170 MET A N 1
ATOM 1351 C CA . MET A 1 170 ? 21.170 6.702 -14.311 1.00 84.62 170 MET A CA 1
ATOM 1352 C C . MET A 1 170 ? 22.243 5.884 -13.581 1.00 84.62 170 MET A C 1
ATOM 1354 O O . MET A 1 170 ? 22.543 4.783 -14.014 1.00 84.62 170 MET A O 1
ATOM 1358 N N . GLN A 1 171 ? 22.820 6.398 -12.492 1.00 86.62 171 GLN A N 1
ATOM 1359 C CA . GLN A 1 171 ? 23.836 5.696 -11.701 1.00 86.62 171 GLN A CA 1
ATOM 1360 C C . GLN A 1 171 ? 23.228 4.760 -10.650 1.00 86.62 171 GLN A C 1
ATOM 1362 O O . GLN A 1 171 ? 23.955 3.968 -10.055 1.00 86.62 171 GLN A O 1
ATOM 1367 N N . TYR A 1 172 ? 21.916 4.841 -10.398 1.00 88.25 172 TYR A N 1
ATOM 1368 C CA . TYR A 1 172 ? 21.252 3.941 -9.454 1.00 88.25 172 TYR A CA 1
ATOM 1369 C C . TYR A 1 172 ? 21.116 2.519 -10.002 1.00 88.25 172 TYR A C 1
ATOM 1371 O O . TYR A 1 172 ? 21.158 1.562 -9.238 1.00 88.25 172 TYR A O 1
ATOM 1379 N N . VAL A 1 173 ? 20.987 2.359 -11.316 1.00 88.38 173 VAL A N 1
ATOM 1380 C CA . VAL A 1 173 ? 20.864 1.051 -11.966 1.00 88.38 173 VAL A CA 1
ATOM 1381 C C . VAL A 1 173 ? 22.054 0.816 -12.884 1.00 88.38 173 VAL A C 1
ATOM 1383 O O . VAL A 1 173 ? 22.600 1.750 -13.462 1.00 88.38 173 VAL A O 1
ATOM 1386 N N . CYS A 1 174 ? 22.464 -0.438 -13.023 1.00 82.81 174 CYS A N 1
ATOM 1387 C CA . CYS A 1 174 ? 23.499 -0.844 -13.964 1.00 82.81 174 CYS A CA 1
ATOM 1388 C C . CYS A 1 174 ? 23.073 -2.133 -14.662 1.00 82.81 174 CYS A C 1
ATOM 1390 O O . CYS A 1 174 ? 22.206 -2.862 -14.170 1.00 82.81 174 CYS A O 1
ATOM 1392 N N . ALA A 1 175 ? 23.648 -2.377 -15.835 1.00 81.88 175 ALA A N 1
ATOM 1393 C CA . ALA A 1 175 ? 23.447 -3.628 -16.542 1.00 81.88 175 ALA A CA 1
ATOM 1394 C C . ALA A 1 175 ? 24.049 -4.793 -15.723 1.00 81.88 175 ALA A C 1
ATOM 1396 O O . ALA A 1 175 ? 25.009 -4.579 -14.979 1.00 81.88 175 ALA A O 1
ATOM 1397 N N . PRO A 1 176 ? 23.483 -6.009 -15.806 1.00 74.94 176 PRO A N 1
ATOM 1398 C CA . PRO A 1 176 ? 23.907 -7.142 -14.980 1.00 74.94 176 PRO A CA 1
ATOM 1399 C C . PRO A 1 176 ? 25.358 -7.585 -15.232 1.00 74.94 176 PRO A C 1
ATOM 1401 O O . PRO A 1 176 ? 25.966 -8.198 -14.362 1.00 74.94 176 PRO A O 1
ATOM 1404 N N . ASP A 1 177 ? 25.906 -7.269 -16.403 1.00 78.62 177 ASP A N 1
ATOM 1405 C CA . ASP A 1 177 ? 27.288 -7.502 -16.831 1.00 78.62 177 ASP A CA 1
ATOM 1406 C C . ASP A 1 177 ? 28.266 -6.395 -16.393 1.00 78.62 177 ASP A C 1
ATOM 1408 O O . ASP A 1 177 ? 29.469 -6.505 -16.616 1.00 78.62 177 ASP A O 1
ATOM 1412 N N . SER A 1 178 ? 27.779 -5.334 -15.746 1.00 77.06 178 SER A N 1
ATOM 1413 C CA . SE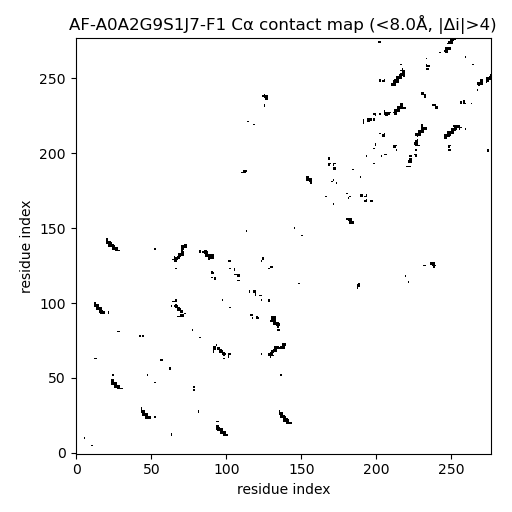R A 1 178 ? 28.623 -4.259 -15.229 1.00 77.06 178 SER A CA 1
ATOM 1414 C C . SER A 1 178 ? 29.484 -4.754 -14.063 1.00 77.06 178 SER A C 1
ATOM 1416 O O . SER A 1 178 ? 28.969 -5.138 -13.014 1.00 77.06 178 SER A O 1
ATOM 1418 N N . GLU A 1 179 ? 30.809 -4.672 -14.206 1.00 62.88 179 GLU A N 1
ATOM 1419 C CA . GLU A 1 179 ? 31.780 -5.191 -13.227 1.00 62.88 179 GLU A CA 1
ATOM 1420 C C . GLU A 1 179 ? 31.748 -4.484 -11.857 1.00 62.88 179 GLU A C 1
ATOM 1422 O O . GLU A 1 179 ? 32.318 -4.978 -10.884 1.00 62.88 179 GLU A O 1
ATOM 1427 N N . GLN A 1 180 ? 31.086 -3.328 -11.743 1.00 61.91 180 GLN A N 1
ATOM 1428 C CA . GLN A 1 180 ? 31.078 -2.533 -10.516 1.00 61.91 180 GLN A CA 1
ATOM 1429 C C . GLN A 1 180 ? 29.664 -2.141 -10.085 1.00 61.91 180 GLN A C 1
ATOM 1431 O O . GLN A 1 180 ? 29.013 -1.290 -10.690 1.00 61.91 180 GLN A O 1
ATOM 1436 N N . THR A 1 181 ? 29.220 -2.674 -8.943 1.00 64.88 181 THR A N 1
ATOM 1437 C CA . THR A 1 181 ? 28.159 -2.029 -8.161 1.00 64.88 181 THR A CA 1
ATOM 1438 C C . THR A 1 181 ? 28.752 -0.781 -7.507 1.00 64.88 181 THR A C 1
ATOM 1440 O O . THR A 1 181 ? 29.426 -0.880 -6.481 1.00 64.88 181 THR A O 1
ATOM 1443 N N . LEU A 1 182 ? 28.538 0.386 -8.111 1.00 74.81 182 LEU A N 1
ATOM 1444 C CA . LEU A 1 182 ? 29.156 1.643 -7.670 1.00 74.81 182 LEU A CA 1
ATOM 1445 C C . LEU A 1 182 ? 28.634 2.125 -6.311 1.00 74.81 182 LEU A C 1
ATOM 1447 O O . LEU A 1 182 ? 29.325 2.860 -5.609 1.00 74.81 182 LEU A O 1
ATOM 1451 N N . LEU A 1 183 ? 27.426 1.701 -5.927 1.00 85.44 183 LEU A N 1
ATOM 1452 C CA . LEU A 1 183 ? 26.696 2.221 -4.776 1.00 85.44 183 LEU A CA 1
ATOM 1453 C C . LEU A 1 183 ? 26.542 1.163 -3.675 1.00 85.44 183 LEU A C 1
ATOM 1455 O O . LEU A 1 183 ? 26.206 0.004 -3.919 1.00 85.44 183 LEU A O 1
ATOM 1459 N N . ALA A 1 184 ? 26.796 1.576 -2.438 1.00 85.00 184 ALA A N 1
ATOM 1460 C CA . ALA A 1 184 ? 26.719 0.790 -1.214 1.00 85.00 184 ALA A CA 1
ATOM 1461 C C . ALA A 1 184 ? 25.276 0.756 -0.691 1.00 85.00 184 ALA A C 1
ATOM 1463 O O . ALA A 1 184 ? 24.986 1.215 0.411 1.00 85.00 184 ALA A O 1
ATOM 1464 N N . ALA A 1 185 ? 24.360 0.257 -1.519 1.00 86.31 185 ALA A N 1
ATOM 1465 C CA . ALA A 1 185 ? 22.948 0.150 -1.192 1.00 86.31 185 ALA A CA 1
ATOM 1466 C C . ALA A 1 185 ? 22.335 -1.135 -1.780 1.00 86.31 185 ALA A C 1
ATOM 1468 O O . ALA A 1 185 ? 22.844 -1.658 -2.774 1.00 86.31 185 ALA A O 1
ATOM 1469 N N . PRO A 1 186 ? 21.245 -1.647 -1.188 1.00 86.06 186 PRO A N 1
ATOM 1470 C CA . PRO A 1 186 ? 20.496 -2.786 -1.716 1.00 86.06 186 PRO A CA 1
ATOM 1471 C C . PRO A 1 186 ? 19.968 -2.535 -3.136 1.00 86.06 186 PRO A C 1
ATOM 1473 O O . PRO A 1 186 ? 19.504 -1.439 -3.449 1.00 86.06 186 PRO A O 1
ATOM 1476 N N . ALA A 1 187 ? 19.979 -3.558 -3.993 1.00 85.38 187 ALA A N 1
ATOM 1477 C CA . ALA A 1 187 ? 19.597 -3.411 -5.401 1.00 85.38 187 ALA A CA 1
ATOM 1478 C C . ALA A 1 187 ? 18.136 -2.956 -5.594 1.00 85.38 187 ALA A C 1
ATOM 1480 O O . ALA A 1 187 ? 17.872 -2.071 -6.405 1.00 85.38 187 ALA A O 1
ATOM 1481 N N . GLN A 1 188 ? 17.190 -3.502 -4.818 1.00 85.31 188 GLN A N 1
ATOM 1482 C CA . GLN A 1 188 ? 15.775 -3.114 -4.895 1.00 85.31 188 GLN A CA 1
ATOM 1483 C C . GLN A 1 188 ? 15.557 -1.647 -4.501 1.00 85.31 188 GLN A C 1
ATOM 1485 O O . GLN A 1 188 ? 14.826 -0.927 -5.175 1.00 85.31 188 GLN A O 1
ATOM 1490 N N . PHE A 1 189 ? 16.252 -1.181 -3.459 1.00 86.25 189 PHE A N 1
ATOM 1491 C CA . PHE A 1 189 ? 16.236 0.225 -3.055 1.00 86.25 189 PHE A CA 1
ATOM 1492 C C . PHE A 1 189 ? 16.700 1.139 -4.196 1.00 86.25 189 PHE A C 1
ATOM 1494 O O . PHE A 1 189 ? 16.077 2.159 -4.493 1.00 86.25 189 PHE A O 1
ATOM 1501 N N . LEU A 1 190 ? 17.809 0.773 -4.842 1.00 88.56 190 LEU A N 1
ATOM 1502 C CA . LEU A 1 190 ? 18.376 1.537 -5.947 1.00 88.56 190 LEU A CA 1
ATOM 1503 C C . LEU A 1 190 ? 17.438 1.566 -7.163 1.00 88.56 190 LEU A C 1
ATOM 1505 O O . LEU A 1 190 ? 17.259 2.621 -7.774 1.00 88.56 190 LEU A O 1
ATOM 1509 N N . LEU A 1 191 ? 16.781 0.445 -7.470 1.00 89.44 191 LEU A N 1
ATOM 1510 C CA . LEU A 1 191 ? 15.766 0.366 -8.518 1.00 89.44 191 LEU A CA 1
ATOM 1511 C C . LEU A 1 191 ? 14.590 1.313 -8.243 1.00 89.44 191 LEU A C 1
ATOM 1513 O O . LEU A 1 191 ? 14.207 2.080 -9.124 1.00 89.44 191 LEU A O 1
ATOM 1517 N N . GLU A 1 192 ? 14.037 1.311 -7.029 1.00 88.88 192 GLU A N 1
ATOM 1518 C CA . GLU A 1 192 ? 12.948 2.229 -6.673 1.00 88.88 192 GLU A CA 1
ATOM 1519 C C . GLU A 1 192 ? 13.390 3.692 -6.750 1.00 88.88 192 GLU A C 1
ATOM 1521 O O . GLU A 1 192 ? 12.654 4.525 -7.277 1.00 88.88 192 GLU A O 1
ATOM 1526 N N . LYS A 1 193 ? 14.614 4.020 -6.313 1.00 88.38 193 LYS A N 1
ATOM 1527 C CA . LYS A 1 193 ? 15.169 5.371 -6.489 1.00 88.38 193 LYS A CA 1
ATOM 1528 C C . LYS A 1 193 ? 15.247 5.760 -7.957 1.00 88.38 193 LYS A C 1
ATOM 1530 O O . LYS A 1 193 ? 14.796 6.844 -8.312 1.00 88.38 193 LYS A O 1
ATOM 1535 N N . PHE A 1 194 ? 15.761 4.889 -8.821 1.00 90.94 194 PHE A N 1
ATOM 1536 C CA . PHE A 1 194 ? 15.780 5.136 -10.262 1.00 90.94 194 PHE A CA 1
ATOM 1537 C C . PHE A 1 194 ? 14.374 5.387 -10.820 1.00 90.94 194 PHE A C 1
ATOM 1539 O O . PHE A 1 194 ? 14.164 6.360 -11.547 1.00 90.94 194 PHE A O 1
ATOM 1546 N N . LEU A 1 195 ? 13.408 4.538 -10.463 1.00 91.75 195 LEU A N 1
ATOM 1547 C CA . LEU A 1 195 ? 12.034 4.635 -10.950 1.00 91.75 195 LEU A CA 1
ATOM 1548 C C . LEU A 1 195 ? 11.343 5.915 -10.470 1.00 91.75 195 LEU A C 1
ATOM 1550 O O . LEU A 1 195 ? 10.699 6.568 -11.283 1.00 91.75 195 LEU A O 1
ATOM 1554 N N . GLN A 1 196 ? 11.548 6.347 -9.223 1.00 90.00 196 GLN A N 1
ATOM 1555 C CA . GLN A 1 196 ? 11.032 7.633 -8.727 1.00 90.00 196 GLN A CA 1
ATOM 1556 C C . GLN A 1 196 ? 11.442 8.820 -9.619 1.00 90.00 196 GLN A C 1
ATOM 1558 O O . GLN A 1 196 ? 10.650 9.742 -9.809 1.00 90.00 196 GLN A O 1
ATOM 1563 N N . TYR A 1 197 ? 12.651 8.801 -10.193 1.00 89.19 197 TYR A N 1
ATOM 1564 C CA . TYR A 1 197 ? 13.133 9.861 -11.087 1.00 89.19 197 TYR A CA 1
ATOM 1565 C C . TYR A 1 197 ? 12.777 9.639 -12.558 1.00 89.19 197 TYR A C 1
ATOM 1567 O O . TYR A 1 197 ? 12.583 10.607 -13.289 1.00 89.19 197 TYR A O 1
ATOM 1575 N N . SER A 1 198 ? 12.721 8.390 -13.016 1.00 91.00 198 SER A N 1
ATOM 1576 C CA . SER A 1 198 ? 12.665 8.062 -14.447 1.00 91.00 198 SER A CA 1
ATOM 1577 C C . SER A 1 198 ? 11.296 7.580 -14.921 1.00 91.00 198 SER A C 1
ATOM 1579 O O . SER A 1 198 ? 11.038 7.601 -16.125 1.00 91.00 198 SER A O 1
ATOM 1581 N N . ALA A 1 199 ? 10.393 7.174 -14.024 1.00 91.75 199 ALA A N 1
ATOM 1582 C CA . ALA A 1 199 ? 9.132 6.538 -14.406 1.00 91.75 199 ALA A CA 1
ATOM 1583 C C . ALA A 1 199 ? 8.225 7.448 -15.247 1.00 91.75 199 ALA A C 1
ATOM 1585 O O . ALA A 1 199 ? 7.555 6.952 -16.147 1.00 91.75 199 ALA A O 1
ATOM 1586 N N . HIS A 1 200 ? 8.261 8.770 -15.054 1.00 90.88 200 HIS A N 1
ATOM 1587 C CA . HIS A 1 200 ? 7.529 9.711 -15.913 1.00 90.88 200 HIS A CA 1
ATOM 1588 C C . HIS A 1 200 ? 8.014 9.691 -17.377 1.00 90.88 200 HIS A C 1
ATOM 1590 O O . HIS A 1 200 ? 7.228 9.936 -18.290 1.00 90.88 200 HIS A O 1
ATOM 1596 N N . LYS A 1 201 ? 9.296 9.370 -17.618 1.00 90.50 201 LYS A N 1
ATOM 1597 C CA . LYS A 1 201 ? 9.873 9.217 -18.967 1.00 90.50 201 LYS A CA 1
ATOM 1598 C C . LYS A 1 201 ? 9.599 7.837 -19.551 1.00 90.50 201 LYS A C 1
ATOM 1600 O O . LYS A 1 201 ? 9.385 7.725 -20.752 1.00 90.50 201 LYS A O 1
ATOM 1605 N N . LEU A 1 202 ? 9.609 6.803 -18.707 1.00 90.38 202 LEU A N 1
ATOM 1606 C CA . LEU A 1 202 ? 9.320 5.421 -19.109 1.00 90.38 202 LEU A CA 1
ATOM 1607 C C . LEU A 1 202 ? 7.833 5.231 -19.442 1.00 90.38 202 LEU A C 1
ATOM 1609 O O . LEU A 1 202 ? 7.485 4.571 -20.419 1.00 90.38 202 LEU A O 1
ATOM 1613 N N . PHE A 1 203 ? 6.951 5.864 -18.665 1.00 92.56 203 PHE A N 1
ATOM 1614 C CA . PHE A 1 203 ? 5.499 5.710 -18.749 1.00 92.56 203 PHE A CA 1
ATOM 1615 C C . PHE A 1 203 ? 4.782 7.064 -18.882 1.00 92.56 203 PHE A C 1
ATOM 1617 O O . PHE A 1 203 ? 3.901 7.385 -18.080 1.00 92.56 203 PHE A O 1
ATOM 1624 N N . PRO A 1 204 ? 5.080 7.866 -19.922 1.00 92.06 204 PRO A N 1
ATOM 1625 C CA . PRO A 1 204 ? 4.557 9.230 -20.050 1.00 92.06 204 PRO A CA 1
ATOM 1626 C C . PRO A 1 204 ? 3.026 9.278 -20.134 1.00 92.06 204 PRO A C 1
ATOM 1628 O O . PRO A 1 204 ? 2.398 10.241 -19.710 1.00 92.06 204 PRO A O 1
ATOM 1631 N N . LYS A 1 205 ? 2.397 8.212 -20.642 1.00 92.31 205 LYS A N 1
ATOM 1632 C CA . LYS A 1 205 ? 0.936 8.102 -20.763 1.00 92.31 205 LYS A CA 1
ATOM 1633 C C . LYS A 1 205 ? 0.222 7.821 -19.430 1.00 92.31 205 LYS A C 1
ATOM 1635 O O . LYS A 1 205 ? -0.989 8.029 -19.368 1.00 92.31 205 LYS A O 1
ATOM 1640 N N . ALA A 1 206 ? 0.946 7.364 -18.405 1.00 92.88 206 ALA A N 1
ATOM 1641 C CA . ALA A 1 206 ? 0.428 7.099 -17.059 1.00 92.88 206 ALA A CA 1
ATOM 1642 C C . ALA A 1 206 ? 0.585 8.300 -16.109 1.00 92.88 206 ALA A C 1
ATOM 1644 O O . ALA A 1 206 ? 0.030 8.291 -15.008 1.00 92.88 206 ALA A O 1
ATOM 1645 N N . VAL A 1 207 ? 1.341 9.329 -16.506 1.00 94.06 207 VAL A N 1
ATOM 1646 C CA . VAL A 1 207 ? 1.584 10.522 -15.687 1.00 94.06 207 VAL A CA 1
ATOM 1647 C C . VAL A 1 207 ? 0.270 11.272 -15.476 1.00 94.06 207 VAL A C 1
ATOM 1649 O O . VAL A 1 207 ? -0.375 11.673 -16.441 1.00 94.06 207 VAL A O 1
ATOM 1652 N N . THR A 1 208 ? -0.139 11.396 -14.210 1.00 91.38 208 THR A N 1
ATOM 1653 C CA . THR A 1 208 ? -1.361 12.062 -13.729 1.00 91.38 208 THR A CA 1
ATOM 1654 C C . THR A 1 208 ? -2.639 11.679 -14.492 1.00 91.38 208 THR A C 1
ATOM 1656 O O . THR A 1 208 ? -3.597 12.450 -14.560 1.00 91.38 208 THR A O 1
ATOM 1659 N N . ASN A 1 209 ? -2.683 10.457 -15.042 1.00 91.56 209 ASN A N 1
ATOM 1660 C CA . ASN A 1 209 ? -3.757 9.987 -15.909 1.00 91.56 209 ASN A CA 1
ATOM 1661 C C . ASN A 1 209 ? -4.489 8.762 -15.332 1.00 91.56 209 ASN A C 1
ATOM 1663 O O . ASN A 1 209 ? -4.099 7.622 -15.597 1.00 91.56 209 ASN A O 1
ATOM 1667 N N . PRO A 1 210 ? -5.615 8.961 -14.625 1.00 90.25 210 PRO A N 1
ATOM 1668 C CA . PRO A 1 210 ? -6.382 7.859 -14.050 1.00 90.25 210 PRO A CA 1
ATOM 1669 C C . PRO A 1 210 ? -7.138 7.017 -15.084 1.00 90.25 210 PRO A C 1
ATOM 1671 O O . PRO A 1 210 ? -7.585 5.923 -14.754 1.00 90.25 210 PRO A O 1
ATOM 1674 N N . ARG A 1 211 ? -7.301 7.489 -16.330 1.00 91.50 211 ARG A N 1
ATOM 1675 C CA . ARG A 1 211 ? -7.961 6.701 -17.389 1.00 91.50 211 ARG A CA 1
ATOM 1676 C C . ARG A 1 211 ? -7.032 5.663 -18.009 1.00 91.50 211 ARG A C 1
ATOM 1678 O O . ARG A 1 211 ? -7.512 4.623 -18.451 1.00 91.50 211 ARG A O 1
ATOM 1685 N N . ASN A 1 212 ? -5.730 5.953 -18.035 1.00 94.12 212 ASN A N 1
ATOM 1686 C CA . ASN A 1 212 ? -4.721 5.080 -18.630 1.00 94.12 212 ASN A CA 1
ATOM 1687 C C . ASN A 1 212 ? -3.582 4.768 -17.647 1.00 94.12 212 ASN A C 1
ATOM 1689 O O . ASN A 1 212 ? -2.428 5.125 -17.913 1.00 94.12 212 ASN A O 1
ATOM 1693 N N . PRO A 1 213 ? -3.880 4.120 -16.508 1.00 95.50 213 PRO A N 1
ATOM 1694 C CA . PRO A 1 213 ? -2.861 3.785 -15.526 1.00 95.50 213 PRO A CA 1
ATOM 1695 C C . PRO A 1 213 ? -1.853 2.768 -16.074 1.00 95.50 213 PRO A C 1
ATOM 1697 O O . PRO A 1 213 ? -2.107 2.069 -17.062 1.00 95.50 213 PRO A O 1
ATOM 1700 N N . LEU A 1 214 ? -0.719 2.655 -15.389 1.00 95.19 214 LEU A N 1
ATOM 1701 C CA . LEU A 1 214 ? 0.194 1.526 -15.532 1.00 95.19 214 LEU A CA 1
ATOM 1702 C C . LEU A 1 214 ? -0.352 0.330 -14.739 1.00 95.19 214 LEU A C 1
ATOM 1704 O O . LEU A 1 214 ? -0.720 0.491 -13.573 1.00 95.19 214 LEU A O 1
ATOM 1708 N N . LEU A 1 215 ? -0.411 -0.857 -15.348 1.00 94.88 215 LEU A N 1
ATOM 1709 C CA . LEU A 1 215 ? -0.795 -2.080 -14.638 1.00 94.88 215 LEU A CA 1
ATOM 1710 C C . LEU A 1 215 ? 0.419 -2.639 -13.892 1.00 94.88 215 LEU A C 1
ATOM 1712 O O . LEU A 1 215 ? 1.398 -3.008 -14.533 1.00 94.88 215 LEU A O 1
ATOM 1716 N N . ALA A 1 216 ? 0.350 -2.740 -12.568 1.00 93.75 216 ALA A N 1
ATOM 1717 C CA . ALA A 1 216 ? 1.366 -3.393 -11.747 1.00 93.75 216 ALA A CA 1
ATOM 1718 C C . ALA A 1 216 ? 0.795 -4.696 -11.173 1.00 93.75 216 ALA A C 1
ATOM 1720 O O . ALA A 1 216 ? -0.225 -4.670 -10.481 1.00 93.75 216 ALA A O 1
ATOM 1721 N N . VAL A 1 217 ? 1.427 -5.833 -11.482 1.00 92.75 217 VAL A N 1
ATOM 1722 C CA . VAL A 1 217 ? 0.920 -7.162 -11.094 1.00 92.75 217 VAL A CA 1
ATOM 1723 C C . VAL A 1 217 ? 1.835 -7.801 -10.066 1.00 92.75 217 VAL A C 1
ATOM 1725 O O . VAL A 1 217 ? 3.008 -8.015 -10.356 1.00 92.75 217 VAL A O 1
ATOM 1728 N N . ASP A 1 218 ? 1.314 -8.078 -8.866 1.00 88.44 218 ASP A N 1
ATOM 1729 C CA . ASP A 1 218 ? 2.087 -8.550 -7.695 1.00 88.44 218 ASP A CA 1
ATOM 1730 C C . ASP A 1 218 ? 3.347 -7.715 -7.398 1.00 88.44 218 ASP A C 1
ATOM 1732 O O . ASP A 1 218 ? 4.222 -8.119 -6.643 1.00 88.44 218 ASP A O 1
ATOM 1736 N N . CYS A 1 219 ? 3.419 -6.527 -7.991 1.00 85.00 219 CYS A N 1
ATOM 1737 C CA . CYS A 1 219 ? 4.543 -5.628 -7.950 1.00 85.00 219 CYS A CA 1
ATOM 1738 C C . CYS A 1 219 ? 4.087 -4.346 -7.281 1.00 85.00 219 CYS A C 1
ATOM 1740 O O . CYS A 1 219 ? 3.085 -3.729 -7.650 1.00 85.00 219 CYS A O 1
ATOM 1742 N 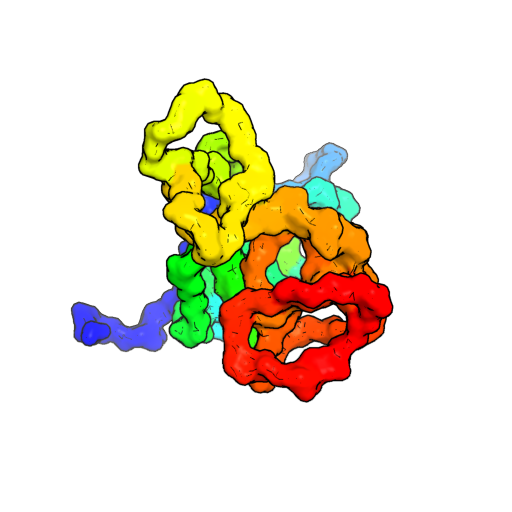N . TYR A 1 220 ? 4.869 -3.940 -6.300 1.00 84.50 220 TYR A N 1
ATOM 1743 C CA . TYR A 1 220 ? 4.560 -2.815 -5.454 1.00 84.50 220 TYR A CA 1
ATOM 1744 C C . TYR A 1 220 ? 5.729 -1.832 -5.480 1.00 84.50 220 TYR A C 1
ATOM 1746 O O . TYR A 1 220 ? 6.215 -1.445 -4.437 1.00 84.50 220 TYR A O 1
ATOM 1754 N N . LEU A 1 221 ? 6.262 -1.454 -6.637 1.00 86.69 221 LEU A N 1
ATOM 1755 C CA . LEU A 1 221 ? 7.409 -0.538 -6.677 1.00 86.69 221 LEU A CA 1
ATOM 1756 C C . LEU A 1 221 ? 6.963 0.920 -6.536 1.00 86.69 221 LEU A C 1
ATOM 1758 O O . LEU A 1 221 ? 5.958 1.338 -7.114 1.00 86.69 221 LEU A O 1
ATOM 1762 N N . ASN A 1 222 ? 7.728 1.717 -5.793 1.00 87.06 222 ASN A N 1
ATOM 1763 C CA . ASN A 1 222 ? 7.488 3.155 -5.723 1.00 87.06 222 ASN A CA 1
ATOM 1764 C C . ASN A 1 222 ? 7.975 3.860 -7.005 1.00 87.06 222 ASN A C 1
ATOM 1766 O O . ASN A 1 222 ? 9.171 4.061 -7.194 1.00 87.06 222 ASN A O 1
ATOM 1770 N N . LEU A 1 223 ? 7.039 4.270 -7.869 1.00 89.94 223 LEU A N 1
ATOM 1771 C CA . LEU A 1 223 ? 7.320 4.998 -9.119 1.00 89.94 223 LEU A CA 1
ATOM 1772 C C . LEU A 1 223 ? 7.271 6.530 -8.975 1.00 89.94 223 LEU A C 1
ATOM 1774 O O . LEU A 1 223 ? 7.326 7.251 -9.969 1.00 89.94 223 LEU A O 1
ATOM 1778 N N . GLY A 1 224 ? 7.139 7.036 -7.749 1.00 87.50 224 GLY A N 1
ATOM 1779 C CA . GLY A 1 224 ? 6.914 8.452 -7.480 1.00 87.50 224 GLY A CA 1
ATOM 1780 C C . GLY A 1 224 ? 5.439 8.874 -7.587 1.00 87.50 224 GLY A C 1
ATOM 1781 O O . GLY A 1 224 ? 4.573 8.090 -7.975 1.00 87.50 224 GLY A O 1
ATOM 1782 N N . PRO A 1 225 ? 5.127 10.126 -7.211 1.00 86.62 225 PRO A N 1
ATOM 1783 C CA . PRO A 1 225 ? 3.748 10.600 -7.054 1.00 86.62 225 PRO A CA 1
ATOM 1784 C C . PRO A 1 225 ? 3.035 10.909 -8.376 1.00 86.62 225 PRO A C 1
ATOM 1786 O O . PRO A 1 225 ? 1.819 11.081 -8.396 1.00 86.62 225 PRO A O 1
ATOM 1789 N N . GLU A 1 226 ? 3.782 11.033 -9.471 1.00 89.81 226 GLU A N 1
ATOM 1790 C CA . GLU A 1 226 ? 3.246 11.487 -10.753 1.00 89.81 226 GLU A CA 1
ATOM 1791 C C . GLU A 1 226 ? 2.654 10.348 -11.581 1.00 89.81 226 GLU A C 1
ATOM 1793 O O . GLU A 1 226 ? 1.747 10.579 -12.376 1.00 89.81 226 GLU A O 1
ATOM 1798 N N . VAL A 1 227 ? 3.139 9.117 -11.412 1.00 93.38 227 VAL A N 1
ATOM 1799 C CA . VAL A 1 227 ? 2.719 7.974 -12.228 1.00 93.38 227 VAL A CA 1
ATOM 1800 C C . VAL A 1 227 ? 1.492 7.317 -11.612 1.00 93.38 227 VAL A C 1
ATOM 1802 O O . VAL A 1 227 ? 1.507 6.865 -10.470 1.00 93.38 227 VAL A O 1
ATOM 1805 N N . THR A 1 228 ? 0.413 7.240 -12.387 1.00 93.31 228 THR A N 1
ATOM 1806 C CA . THR A 1 228 ? -0.830 6.610 -11.943 1.00 93.31 228 THR A CA 1
ATOM 1807 C C . THR A 1 228 ? -0.746 5.101 -12.130 1.00 93.31 228 THR A C 1
ATOM 1809 O O . THR A 1 228 ? -0.536 4.613 -13.242 1.00 93.31 228 THR A O 1
ATOM 1812 N N . LEU A 1 229 ? -0.927 4.363 -11.037 1.00 91.62 229 LEU A N 1
ATOM 1813 C CA . LEU A 1 229 ? -0.819 2.909 -10.990 1.00 91.62 229 LEU A CA 1
ATOM 1814 C C . LEU A 1 229 ? -2.179 2.260 -10.753 1.00 91.62 229 LEU A C 1
ATOM 1816 O O . LEU A 1 229 ? -3.018 2.775 -10.015 1.00 91.62 229 LEU A O 1
ATOM 1820 N N . CYS A 1 230 ? -2.359 1.085 -11.339 1.00 92.69 230 CYS A N 1
ATOM 1821 C CA . CYS A 1 230 ? -3.411 0.150 -10.991 1.00 92.69 230 CYS A CA 1
ATOM 1822 C C . CYS A 1 230 ? -2.748 -1.145 -10.541 1.00 92.69 230 CYS A C 1
ATOM 1824 O O . CYS A 1 230 ? -2.086 -1.818 -11.331 1.00 92.69 230 CYS A O 1
ATOM 1826 N N . TYR A 1 231 ? -2.899 -1.455 -9.258 1.00 91.12 231 TYR A N 1
ATOM 1827 C CA . TYR A 1 231 ? -2.354 -2.670 -8.681 1.00 91.12 231 TYR A CA 1
ATOM 1828 C C . TYR A 1 231 ? -3.355 -3.823 -8.792 1.00 91.12 231 TYR A C 1
ATOM 1830 O O . TYR A 1 231 ? -4.538 -3.659 -8.479 1.00 91.12 231 TYR A O 1
ATOM 1838 N N . VAL A 1 232 ? -2.854 -4.993 -9.182 1.00 92.06 232 VAL A N 1
ATOM 1839 C CA . VAL A 1 232 ? -3.601 -6.251 -9.235 1.00 92.06 232 VAL A CA 1
ATOM 1840 C C . VAL A 1 232 ? -2.751 -7.365 -8.630 1.00 92.06 232 VAL A C 1
ATOM 1842 O O . VAL A 1 232 ? -1.564 -7.475 -8.931 1.00 92.06 232 VAL A O 1
ATOM 1845 N N . SER A 1 233 ? -3.361 -8.231 -7.823 1.00 91.44 233 SER A N 1
ATOM 1846 C CA . SER A 1 233 ? -2.752 -9.505 -7.448 1.00 91.44 233 SER A CA 1
ATOM 1847 C C . SER A 1 233 ? -3.170 -10.614 -8.406 1.00 91.44 233 SER A C 1
ATOM 1849 O O . SER A 1 233 ? -4.336 -10.706 -8.799 1.00 91.44 233 SER A O 1
ATOM 1851 N N . SER A 1 234 ? -2.229 -11.483 -8.767 1.00 91.44 234 SER A N 1
ATOM 1852 C CA . SER A 1 234 ? -2.504 -12.638 -9.628 1.00 91.44 234 SER A CA 1
ATOM 1853 C C . SER A 1 234 ? -3.113 -13.834 -8.895 1.00 91.44 234 SER A C 1
ATOM 1855 O O . SER A 1 234 ? -3.593 -14.772 -9.535 1.00 91.44 234 SER A O 1
ATOM 1857 N N . ARG A 1 235 ? -3.126 -13.822 -7.556 1.00 88.62 235 ARG A N 1
ATOM 1858 C CA . ARG A 1 235 ? -3.573 -14.966 -6.749 1.00 88.62 235 ARG A CA 1
ATOM 1859 C C . ARG A 1 235 ? -5.055 -15.285 -7.013 1.00 88.62 235 ARG A C 1
ATOM 1861 O O . ARG A 1 235 ? -5.868 -14.360 -7.045 1.00 88.62 235 ARG A O 1
ATOM 1868 N N . PRO A 1 236 ? -5.461 -16.565 -7.122 1.00 83.25 236 PRO A N 1
ATOM 1869 C CA . PRO A 1 236 ? -6.836 -16.944 -7.480 1.00 83.25 236 PRO A CA 1
ATOM 1870 C C . PRO A 1 236 ? -7.937 -16.409 -6.554 1.00 83.25 236 PRO A C 1
ATOM 1872 O O . PRO A 1 236 ? -9.042 -16.128 -7.009 1.00 83.25 236 PRO A O 1
ATOM 1875 N N . HIS A 1 237 ? -7.639 -16.258 -5.263 1.00 83.69 237 HIS A N 1
ATOM 1876 C CA . HIS A 1 237 ? -8.581 -15.757 -4.255 1.00 83.69 237 HIS A CA 1
ATOM 1877 C C . HIS A 1 237 ? -8.448 -14.252 -4.011 1.00 83.69 237 HIS A C 1
ATOM 1879 O O . HIS A 1 237 ? -8.976 -13.741 -3.025 1.00 83.69 237 HIS A O 1
ATOM 1885 N N . SER A 1 238 ? -7.715 -13.549 -4.880 1.00 86.38 238 SER A N 1
ATOM 1886 C CA . SER A 1 238 ? -7.474 -12.132 -4.685 1.00 86.38 238 SER A CA 1
ATOM 1887 C C . SER A 1 238 ? -8.712 -11.285 -4.982 1.00 86.38 238 SER A C 1
ATOM 1889 O O . SER A 1 238 ? -9.419 -11.482 -5.972 1.00 86.38 238 SER A O 1
ATOM 1891 N N . VAL A 1 239 ? -8.963 -10.299 -4.126 1.00 86.81 239 VAL A N 1
ATOM 1892 C CA . VAL A 1 239 ? -9.968 -9.260 -4.341 1.00 86.81 239 VAL A CA 1
ATOM 1893 C C . VAL A 1 239 ? -9.278 -8.058 -4.972 1.00 86.81 239 VAL A C 1
ATOM 1895 O O . VAL A 1 239 ? -8.619 -7.267 -4.297 1.00 86.81 239 VAL A O 1
ATOM 1898 N N . ASN A 1 240 ? -9.430 -7.930 -6.287 1.00 87.81 240 ASN A N 1
ATOM 1899 C CA . ASN A 1 240 ? -8.866 -6.831 -7.064 1.00 87.81 240 ASN A CA 1
ATOM 1900 C C . ASN A 1 240 ? -9.886 -5.716 -7.305 1.00 87.81 240 ASN A C 1
ATOM 1902 O O . ASN A 1 240 ? -11.100 -5.929 -7.269 1.00 87.81 240 ASN A O 1
ATOM 1906 N N . VAL A 1 241 ? -9.380 -4.513 -7.581 1.00 84.31 241 VAL A N 1
ATOM 1907 C CA . VAL A 1 241 ? -10.214 -3.387 -8.015 1.00 84.31 241 VAL A CA 1
ATOM 1908 C C . VAL A 1 241 ? -10.805 -3.703 -9.389 1.00 84.31 241 VAL A C 1
ATOM 1910 O O . VAL A 1 241 ? -10.120 -4.258 -10.251 1.00 84.31 241 VAL A O 1
ATOM 1913 N N . ASN A 1 242 ? -12.071 -3.335 -9.610 1.00 86.12 242 ASN A N 1
ATOM 1914 C CA . ASN A 1 242 ? -12.662 -3.469 -10.936 1.00 86.12 242 ASN A CA 1
ATOM 1915 C C . ASN A 1 242 ? -11.930 -2.545 -11.928 1.00 86.12 242 ASN A C 1
ATOM 1917 O O . ASN A 1 242 ? -11.875 -1.331 -11.734 1.00 86.12 242 ASN A O 1
ATOM 1921 N N . CYS A 1 243 ? -11.378 -3.143 -12.981 1.00 88.56 243 CYS A N 1
ATOM 1922 C CA . CYS A 1 243 ? -10.627 -2.467 -14.032 1.00 88.56 243 CYS A CA 1
ATOM 1923 C C . CYS A 1 243 ? -11.443 -2.262 -15.321 1.00 88.56 243 CYS A C 1
ATOM 1925 O O . CYS A 1 243 ? -10.884 -1.889 -16.357 1.00 88.56 243 CYS A O 1
ATOM 1927 N N . ASP A 1 244 ? -12.752 -2.521 -15.289 1.00 86.50 244 ASP A N 1
ATOM 1928 C CA . ASP A 1 244 ? -13.635 -2.341 -16.436 1.00 86.50 244 ASP A CA 1
ATOM 1929 C C . ASP A 1 244 ? -13.575 -0.906 -16.970 1.00 86.50 244 ASP A C 1
ATOM 1931 O O . ASP A 1 244 ? -13.605 0.078 -16.233 1.00 86.50 244 ASP A O 1
ATOM 1935 N N . GLY A 1 245 ? -13.483 -0.781 -18.295 1.00 87.31 245 GLY A N 1
ATOM 1936 C CA . GLY A 1 245 ? -13.396 0.521 -18.963 1.00 87.31 245 GLY A CA 1
ATOM 1937 C C . GLY A 1 245 ? -12.004 1.165 -18.973 1.00 87.31 245 GLY A C 1
ATOM 1938 O O . GLY A 1 245 ? -11.819 2.130 -19.712 1.00 87.31 245 GLY A O 1
ATOM 1939 N N . LEU A 1 246 ? -11.016 0.622 -18.252 1.00 93.12 246 LEU A N 1
ATOM 1940 C CA . LEU A 1 246 ? -9.634 1.106 -18.315 1.00 93.12 246 LEU A CA 1
ATOM 1941 C C . LEU A 1 246 ? -8.896 0.576 -19.554 1.00 93.12 246 LEU A C 1
ATOM 1943 O O . LEU A 1 246 ? -9.184 -0.514 -20.067 1.00 93.12 246 LEU A O 1
ATOM 1947 N N . ALA A 1 247 ? -7.926 1.364 -20.019 1.00 94.31 247 ALA A N 1
ATOM 1948 C CA . ALA A 1 247 ? -6.959 0.975 -21.039 1.00 94.31 247 ALA A CA 1
ATOM 1949 C C . ALA A 1 247 ? -5.542 1.263 -20.528 1.00 94.31 247 ALA A C 1
ATOM 1951 O O . ALA A 1 247 ? -5.132 2.412 -20.395 1.00 94.31 247 ALA A O 1
ATOM 1952 N N . PHE A 1 248 ? -4.787 0.216 -20.220 1.00 96.06 248 PHE A N 1
ATOM 1953 C CA . PHE A 1 248 ? -3.489 0.330 -19.571 1.00 96.06 248 PHE A CA 1
ATOM 1954 C C . PHE A 1 248 ? -2.428 0.865 -20.527 1.00 96.06 248 PHE A C 1
ATOM 1956 O O . PHE A 1 248 ? -2.320 0.448 -21.684 1.00 96.06 248 PHE A O 1
ATOM 1963 N N . SER A 1 249 ? -1.627 1.801 -20.029 1.00 94.62 249 SER A N 1
ATOM 1964 C CA . SER A 1 249 ? -0.552 2.444 -20.791 1.00 94.62 249 SER A CA 1
ATOM 1965 C C . SER A 1 249 ? 0.795 1.718 -20.693 1.00 94.62 249 SER A C 1
ATOM 1967 O O . SER A 1 249 ? 1.743 2.078 -21.394 1.00 94.62 249 SER A O 1
ATOM 1969 N N . GLY A 1 250 ? 0.853 0.656 -19.895 1.00 93.94 250 GLY A N 1
ATOM 1970 C CA . GLY A 1 250 ? 1.982 -0.254 -19.796 1.00 93.94 250 GLY A CA 1
ATOM 1971 C C . GLY A 1 250 ? 1.726 -1.349 -18.767 1.00 93.94 250 GLY A C 1
ATOM 1972 O O . GLY A 1 250 ? 0.677 -1.368 -18.112 1.00 93.94 250 GLY A O 1
ATOM 1973 N N . LEU A 1 251 ? 2.703 -2.235 -18.633 1.00 94.06 251 LEU A N 1
ATOM 1974 C CA . LEU A 1 251 ? 2.719 -3.335 -17.675 1.00 94.06 251 LEU A CA 1
ATOM 1975 C C . LEU A 1 251 ? 4.034 -3.292 -16.902 1.00 94.06 251 LEU A C 1
ATOM 1977 O O . LEU A 1 251 ? 5.083 -3.143 -17.524 1.00 94.06 251 LEU A O 1
ATOM 1981 N N . LEU A 1 252 ? 3.951 -3.459 -15.586 1.00 93.44 252 LEU A N 1
ATOM 1982 C CA . LEU A 1 252 ? 5.089 -3.592 -14.691 1.00 93.44 252 LEU A CA 1
ATOM 1983 C C . LEU A 1 252 ? 5.046 -4.957 -14.002 1.00 93.44 252 LEU A C 1
ATOM 1985 O O . LEU A 1 252 ? 4.130 -5.230 -13.214 1.00 93.44 252 LEU A O 1
ATOM 1989 N N . LEU A 1 253 ? 6.046 -5.789 -14.289 1.00 91.44 253 LEU A N 1
ATOM 1990 C CA . LEU A 1 253 ? 6.250 -7.091 -13.659 1.00 91.44 253 LEU A CA 1
ATOM 1991 C C . LEU A 1 253 ? 7.567 -7.082 -12.881 1.00 91.44 253 LEU A C 1
ATOM 1993 O O . LEU A 1 253 ? 8.627 -6.792 -13.423 1.00 91.44 253 LEU A O 1
ATOM 1997 N N . TYR A 1 254 ? 7.520 -7.420 -11.597 1.00 87.88 254 TYR A N 1
ATOM 1998 C CA . TYR A 1 254 ? 8.718 -7.523 -10.770 1.00 87.88 254 TYR A CA 1
ATOM 1999 C C . TYR A 1 254 ? 8.519 -8.600 -9.716 1.00 87.88 254 TYR A C 1
ATOM 2001 O O . TYR A 1 254 ? 7.629 -8.467 -8.881 1.00 87.88 254 TYR A O 1
ATOM 2009 N N . LEU A 1 255 ? 9.339 -9.656 -9.781 1.00 83.81 255 LEU A N 1
ATOM 2010 C CA . LEU A 1 255 ? 9.304 -10.794 -8.850 1.00 83.81 255 LEU A CA 1
ATOM 2011 C C . LEU A 1 255 ? 7.881 -11.339 -8.620 1.00 83.81 255 LEU A C 1
ATOM 2013 O O . LEU A 1 255 ? 7.484 -11.636 -7.496 1.00 83.81 255 LEU A O 1
ATOM 2017 N N . CYS A 1 256 ? 7.101 -11.423 -9.700 1.00 82.50 256 CYS A N 1
ATOM 2018 C CA . CYS A 1 256 ? 5.694 -11.780 -9.628 1.00 82.50 256 CYS A CA 1
ATOM 2019 C C . CYS A 1 256 ? 5.469 -13.225 -9.169 1.00 82.50 256 CYS A C 1
ATOM 2021 O O . CYS A 1 256 ? 6.340 -14.088 -9.299 1.00 82.50 256 CYS A O 1
ATOM 2023 N N . ASP A 1 257 ? 4.252 -13.501 -8.703 1.00 84.06 257 ASP A N 1
ATOM 2024 C CA . ASP A 1 257 ? 3.851 -14.856 -8.351 1.00 84.06 257 ASP A CA 1
ATOM 2025 C C . ASP A 1 257 ? 3.759 -15.755 -9.598 1.00 84.06 257 ASP A C 1
ATOM 2027 O O . ASP A 1 257 ? 3.500 -15.310 -10.720 1.00 84.06 257 ASP A O 1
ATOM 2031 N N . SER A 1 258 ? 3.894 -17.058 -9.379 1.00 86.50 258 SER A N 1
ATOM 2032 C CA . SER A 1 258 ? 3.723 -18.115 -10.380 1.00 86.50 258 SER A CA 1
ATOM 2033 C C . SER A 1 258 ? 2.351 -18.108 -11.071 1.00 86.50 258 SER A C 1
ATOM 2035 O O . SER A 1 258 ? 2.193 -18.677 -12.152 1.00 86.50 258 SER A O 1
ATOM 2037 N N . PHE A 1 259 ? 1.355 -17.442 -10.477 1.00 90.56 259 PHE A N 1
ATOM 2038 C CA . PHE A 1 259 ? 0.015 -17.300 -11.046 1.00 90.56 259 PHE A CA 1
ATOM 2039 C C . PHE A 1 259 ? -0.074 -16.256 -12.171 1.00 90.56 259 PHE A C 1
ATOM 2041 O O . PHE A 1 259 ? -1.083 -16.222 -12.889 1.00 90.56 259 PHE A O 1
ATOM 2048 N N . VAL A 1 260 ? 0.962 -15.436 -12.389 1.00 92.88 260 VAL A N 1
ATOM 2049 C CA . VAL A 1 260 ? 1.017 -14.527 -13.541 1.00 92.88 260 VAL A CA 1
ATOM 2050 C C . VAL A 1 260 ? 1.180 -15.333 -14.826 1.00 92.88 260 VAL A C 1
ATOM 2052 O O . VAL A 1 260 ? 2.272 -15.736 -15.214 1.00 92.88 260 VAL A O 1
ATOM 2055 N N . CYS A 1 261 ? 0.067 -15.544 -15.526 1.00 91.19 261 CYS A N 1
ATOM 2056 C CA . CYS A 1 261 ? 0.037 -16.261 -16.795 1.00 91.19 261 CYS A CA 1
ATOM 2057 C C . CYS A 1 261 ? -0.522 -15.401 -17.936 1.00 91.19 261 CYS A C 1
ATOM 2059 O O . CYS A 1 261 ? -1.272 -14.442 -17.731 1.00 91.19 261 CYS A O 1
ATOM 2061 N N . ALA A 1 262 ? -0.220 -15.791 -19.178 1.00 90.06 262 ALA A N 1
ATOM 2062 C CA . ALA A 1 262 ? -0.718 -15.098 -20.367 1.00 90.06 262 ALA A CA 1
ATOM 2063 C C . ALA A 1 262 ? -2.256 -15.009 -20.400 1.00 90.06 262 ALA A C 1
ATOM 2065 O O . ALA A 1 262 ? -2.810 -14.000 -20.831 1.00 90.06 262 ALA A O 1
ATOM 2066 N N . GLY A 1 263 ? -2.957 -16.043 -19.921 1.00 91.31 263 GLY A N 1
ATOM 2067 C CA . GLY A 1 263 ? -4.420 -16.050 -19.834 1.00 91.31 263 GLY A CA 1
ATOM 2068 C C . GLY A 1 263 ? -4.972 -14.981 -18.887 1.00 91.31 263 GLY A C 1
ATOM 2069 O O . GLY A 1 263 ? -6.004 -14.381 -19.177 1.00 91.31 263 GLY A O 1
ATOM 2070 N N . MET A 1 264 ? -4.269 -14.696 -17.790 1.00 91.50 264 MET A N 1
ATOM 2071 C CA . MET A 1 264 ? -4.629 -13.618 -16.873 1.00 91.50 264 MET A CA 1
ATOM 2072 C C . MET A 1 264 ? -4.388 -12.247 -17.510 1.00 91.50 264 MET A C 1
ATOM 2074 O O . MET A 1 264 ? -5.290 -11.413 -17.501 1.00 91.50 264 MET A O 1
ATOM 2078 N N . LEU A 1 265 ? -3.212 -12.023 -18.105 1.00 91.94 265 LEU A N 1
ATOM 2079 C CA . LEU A 1 265 ? -2.860 -10.727 -18.702 1.00 91.94 265 LEU A CA 1
ATOM 2080 C C . LEU A 1 265 ? -3.776 -10.346 -19.875 1.00 91.94 265 LEU A C 1
ATOM 2082 O O . LEU A 1 265 ? -4.095 -9.172 -20.048 1.00 91.94 265 LEU A O 1
ATOM 2086 N N . LYS A 1 266 ? -4.274 -11.334 -20.633 1.00 92.00 266 LYS A N 1
ATOM 2087 C CA . LYS A 1 266 ? -5.242 -11.136 -21.730 1.00 92.00 266 LYS A CA 1
ATOM 2088 C C . LYS A 1 266 ? -6.580 -10.527 -21.292 1.00 92.0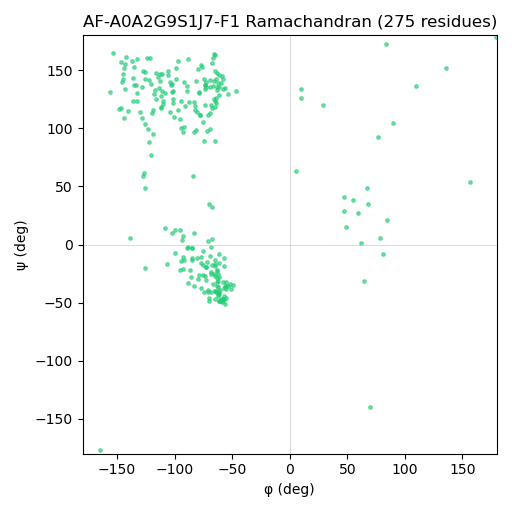0 266 LYS A C 1
ATOM 2090 O O . LYS A 1 266 ? -7.324 -10.058 -22.148 1.00 92.00 266 LYS A O 1
ATOM 2095 N N . LYS A 1 267 ? -6.898 -10.527 -19.993 1.00 91.75 267 LYS A N 1
ATOM 2096 C CA . LYS A 1 267 ? -8.112 -9.890 -19.453 1.00 91.75 267 LYS A CA 1
ATOM 2097 C C . LYS A 1 267 ? -8.019 -8.361 -19.456 1.00 91.75 267 LYS A C 1
ATOM 2099 O O . LYS A 1 267 ? -9.044 -7.690 -19.389 1.00 91.75 267 LYS A O 1
ATOM 2104 N N . PHE A 1 268 ? -6.809 -7.810 -19.542 1.00 93.62 268 PHE A N 1
ATOM 2105 C CA . PHE A 1 268 ? -6.566 -6.374 -19.512 1.00 93.62 268 PHE A CA 1
ATOM 2106 C C . PHE A 1 268 ? -6.382 -5.818 -20.924 1.00 93.62 268 PHE A C 1
ATOM 2108 O O . PHE A 1 268 ? -5.776 -6.443 -21.795 1.00 93.62 268 PHE A O 1
ATOM 2115 N N . ARG A 1 269 ? -6.906 -4.612 -21.158 1.00 94.06 269 ARG A N 1
ATOM 2116 C CA . ARG A 1 269 ? -6.758 -3.910 -22.437 1.00 94.06 269 ARG A CA 1
ATOM 2117 C C . ARG A 1 269 ? -5.570 -2.968 -22.369 1.00 94.06 269 ARG A C 1
ATOM 2119 O O . ARG A 1 269 ? -5.557 -2.088 -21.520 1.00 94.06 269 ARG A O 1
ATOM 2126 N N . PHE A 1 270 ? -4.620 -3.116 -23.284 1.00 94.38 270 PHE A N 1
ATOM 2127 C CA . PHE A 1 270 ? -3.451 -2.243 -23.386 1.00 94.38 270 PHE A CA 1
ATOM 2128 C C . PHE A 1 270 ? -3.579 -1.298 -24.583 1.00 94.38 270 PHE A C 1
ATOM 2130 O O . PHE A 1 270 ? -4.138 -1.659 -25.622 1.00 94.38 270 PHE A O 1
ATOM 2137 N N . LEU A 1 271 ? -3.065 -0.077 -24.443 1.00 92.56 271 LEU A N 1
ATOM 2138 C CA . LEU A 1 271 ? -2.944 0.862 -25.558 1.00 92.56 271 LEU A CA 1
ATOM 2139 C C . LEU A 1 271 ? -1.956 0.330 -26.619 1.00 92.56 271 LEU A C 1
ATOM 2141 O O . LEU A 1 271 ? -1.142 -0.554 -26.369 1.00 92.56 271 LEU A O 1
ATOM 2145 N N . LYS A 1 272 ? -1.992 0.881 -27.836 1.00 85.75 272 LYS A N 1
ATOM 2146 C CA . LYS A 1 272 ? -0.958 0.575 -28.839 1.00 85.75 272 LYS A CA 1
ATOM 2147 C C . LYS A 1 272 ? 0.365 1.260 -28.471 1.00 85.75 272 LYS A C 1
ATOM 2149 O O . LYS A 1 272 ? 0.367 2.422 -28.048 1.00 85.75 272 LYS A O 1
ATOM 2154 N N . GLY A 1 273 ? 1.477 0.547 -28.669 1.00 75.62 273 GLY A N 1
ATOM 2155 C CA . GLY A 1 273 ? 2.827 1.041 -28.369 1.00 75.62 273 GLY A CA 1
ATOM 2156 C C . GLY A 1 273 ? 3.082 1.221 -26.871 1.00 75.62 273 GLY A C 1
ATOM 2157 O O . GLY A 1 273 ? 3.705 2.201 -26.470 1.00 75.62 273 GLY A O 1
ATOM 2158 N N . THR A 1 274 ? 2.515 0.347 -26.041 1.00 76.06 274 THR A N 1
ATOM 2159 C CA . THR A 1 274 ? 2.732 0.345 -24.591 1.00 76.06 274 THR A CA 1
ATOM 2160 C C . THR A 1 274 ? 4.101 -0.208 -24.246 1.00 76.06 274 THR A C 1
ATOM 2162 O O . THR A 1 274 ? 4.565 -1.165 -24.863 1.00 76.06 274 THR A O 1
ATOM 2165 N N . CYS A 1 275 ? 4.728 0.388 -23.236 1.00 71.06 275 CYS A N 1
ATOM 2166 C CA . CYS A 1 275 ? 5.950 -0.146 -22.659 1.00 71.06 275 CYS A CA 1
ATOM 2167 C C . CYS A 1 275 ? 5.590 -1.306 -21.719 1.00 71.06 275 CYS A C 1
ATOM 2169 O O . CYS A 1 275 ? 4.692 -1.178 -20.884 1.00 71.06 275 CYS A O 1
ATOM 2171 N N . PHE A 1 276 ? 6.267 -2.437 -21.892 1.00 72.56 276 PHE A N 1
ATOM 2172 C CA . PHE A 1 276 ? 6.222 -3.577 -20.982 1.00 72.56 276 PHE A CA 1
ATOM 2173 C C . PHE A 1 276 ? 7.589 -3.625 -20.299 1.00 72.56 276 PHE A C 1
ATOM 2175 O O . PHE A 1 276 ? 8.604 -3.614 -20.999 1.00 72.56 276 PHE A O 1
ATOM 2182 N N . THR A 1 277 ? 7.624 -3.587 -18.969 1.00 59.41 277 THR A N 1
ATOM 2183 C CA . THR A 1 277 ? 8.862 -3.589 -18.175 1.00 59.41 277 THR A CA 1
ATOM 2184 C C . THR A 1 277 ? 8.797 -4.655 -17.099 1.00 59.41 277 THR A C 1
ATOM 2186 O O . THR A 1 277 ? 7.736 -4.773 -16.442 1.00 59.41 277 THR A O 1
#

Sequence (277 aa):
MEEMGIKRQCVWPLIVIMDDSCVLWNVHGKATDQSSPFTETDSGIKNVSLKYVLQHMEATPKITNYAMLGIQKWNSKLNSSFPKCSFSRCHVHDFIMLNVDLTQNVQYDLNRYFCEDIDFNLRANSGGLPICRFNNFSLMKKHIHVGGHKDFIVKPKVMITESAGPISPMQYVCAPDSEQTLLAAPAQFLLEKFLQYSAHKLFPKAVTNPRNPLLAVDCYLNLGPEVTLCYVSSRPHSVNVNCDGLAFSGLLLYLCDSFVCAGMLKKFRFLKGTCFT